Protein AF-A0A366JUB7-F1 (afdb_monomer)

Mean predicted aligned error: 8.25 Å

Nearest PDB structures (foldseek):
  3c6f-assembly1_C  TM=9.025E-01  e=1.282E-12  Bacillus subtilis
  7s5c-assembly1_E  TM=8.397E-01  e=7.539E-01  Myxococcus xanthus
  7s5c-assembly1_F  TM=8.448E-01  e=1.821E+00  Myxococcus xanthus
  5jbr-assembly1_B  TM=3.933E-01  e=6.703E-01  Beutenbergia cavernae DSM 12333
  7s8t-assembly1_J  TM=7.487E-01  e=8.395E+00  Myxococcus xanthus

Radius of gyration: 27.21 Å; Cα contacts (8 Å, |Δi|>4): 248; chains: 1; bounding box: 64×47×68 Å

Sequence (196 aa):
EGKGTIFIKDGKVMEDNLKKERYTTDELLELLRKKDVFQVADVEFAVLEPTGDLNVLLKKENRPITAKDLGLITPSEKEPQTVIMDGEVLDEPLSTAGRNRRWLETELDKQNVSIENVFLAQVDSYGQLTVDLFDDKIKVPTPQEKPLLLATIKKCQADLEIFCLSTDSEEAKQMYSKNSEKLQKVIDKLTPMLKG

Secondary structure (DSSP, 8-state):
-PPPEEEEETTEE-HHHHHHHT--HHHHHHHHHTTT---GGGEEEEEE-TTSPEEEEE-GGGSPPPTTTTT--PPPP-PPEEEEETTEE-HHHHHHTT--HHHHHHHHHTTT--GGGEEEEEE-TT--EEEEES-TTS-PPPP-HHHHHHHHHHHHHHHHHHHHHH---HHHHHHHHHHHHHHHHHHHHHHHHH--

Structure (mmCIF, N/CA/C/O backbone):
data_AF-A0A366JUB7-F1
#
_entry.id   AF-A0A366JUB7-F1
#
loop_
_atom_site.group_PDB
_atom_site.id
_atom_site.type_symbol
_atom_site.label_atom_id
_atom_site.label_alt_id
_atom_site.label_comp_id
_atom_site.label_asym_id
_atom_site.label_entity_id
_atom_site.label_seq_id
_atom_site.pdbx_PDB_ins_code
_atom_site.Cartn_x
_atom_site.Cartn_y
_atom_site.Cartn_z
_atom_site.occupancy
_atom_site.B_iso_or_equiv
_atom_site.auth_seq_id
_atom_site.auth_comp_id
_atom_site.auth_asym_id
_atom_site.auth_atom_id
_atom_site.pdbx_PDB_model_num
ATOM 1 N N . GLU A 1 1 ? 26.587 11.729 -19.717 1.00 49.41 1 GLU A N 1
ATOM 2 C CA . GLU A 1 1 ? 25.208 11.544 -19.223 1.00 49.41 1 GLU A CA 1
ATOM 3 C C . GLU A 1 1 ? 24.249 11.933 -20.334 1.00 49.41 1 GLU A C 1
ATOM 5 O O . GLU A 1 1 ? 24.424 12.996 -20.922 1.00 49.41 1 GLU A O 1
ATOM 10 N N . GLY A 1 2 ? 23.339 11.039 -20.719 1.00 65.19 2 GLY A N 1
ATOM 11 C CA . GLY A 1 2 ? 22.378 11.319 -21.785 1.00 65.19 2 GLY A CA 1
ATOM 12 C C . GLY A 1 2 ? 21.216 12.144 -21.238 1.00 65.19 2 GLY A C 1
ATOM 13 O O . GLY A 1 2 ? 20.680 11.827 -20.182 1.00 65.19 2 GLY A O 1
ATOM 14 N N . LYS A 1 3 ? 20.837 13.211 -21.939 1.00 85.00 3 LYS A N 1
ATOM 15 C CA . LYS A 1 3 ? 19.620 13.972 -21.642 1.00 85.00 3 LYS A CA 1
ATOM 16 C C . LYS A 1 3 ? 18.472 13.324 -22.411 1.00 85.00 3 LYS A C 1
ATOM 18 O O . LYS A 1 3 ? 18.612 13.152 -23.618 1.00 85.00 3 LYS A O 1
ATOM 23 N N . GLY A 1 4 ? 17.378 12.980 -21.734 1.00 93.62 4 GLY A N 1
ATOM 24 C CA . GLY A 1 4 ? 16.200 12.417 -22.393 1.00 93.62 4 GLY A CA 1
ATOM 25 C C . GLY A 1 4 ? 15.625 13.351 -23.465 1.00 93.62 4 GLY A C 1
ATOM 26 O O . GLY A 1 4 ? 15.732 14.582 -23.366 1.00 93.62 4 GLY A O 1
ATOM 27 N N . THR A 1 5 ? 15.008 12.764 -24.488 1.00 97.00 5 THR A N 1
ATOM 28 C CA . THR A 1 5 ? 14.421 13.483 -25.623 1.00 97.00 5 THR A CA 1
ATOM 29 C C . THR A 1 5 ? 12.898 13.429 -25.550 1.00 97.00 5 THR A C 1
ATOM 31 O O . THR A 1 5 ? 12.294 12.377 -25.377 1.00 97.00 5 THR A O 1
ATOM 34 N N . ILE A 1 6 ? 12.247 14.586 -25.669 1.00 97.88 6 ILE A N 1
ATOM 35 C CA . ILE A 1 6 ? 10.791 14.697 -25.525 1.00 97.88 6 ILE A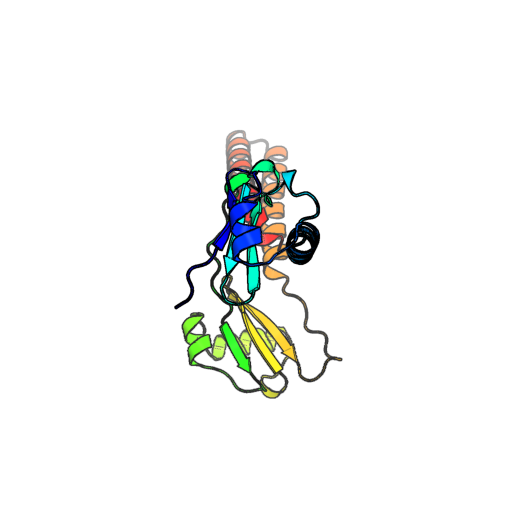 CA 1
ATOM 36 C C . ILE A 1 6 ? 10.113 14.218 -26.810 1.00 97.88 6 ILE A C 1
ATOM 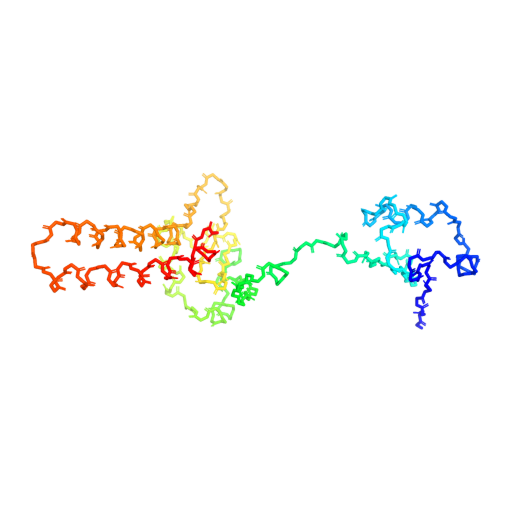38 O O . ILE A 1 6 ? 10.315 14.815 -27.865 1.00 97.88 6 ILE A O 1
ATOM 42 N N . PHE A 1 7 ? 9.287 13.179 -26.723 1.00 98.12 7 PHE A N 1
ATOM 43 C CA . PHE A 1 7 ? 8.532 12.633 -27.856 1.00 98.12 7 PHE A CA 1
ATOM 44 C C . PHE A 1 7 ? 7.113 13.185 -27.937 1.00 98.12 7 PHE A C 1
ATOM 46 O O . PHE A 1 7 ? 6.603 13.375 -29.039 1.00 98.12 7 PHE A O 1
ATOM 53 N N . ILE A 1 8 ? 6.487 13.482 -26.796 1.00 98.50 8 ILE A N 1
ATOM 54 C CA . ILE A 1 8 ? 5.163 14.109 -26.734 1.00 98.50 8 ILE A CA 1
ATOM 55 C C . ILE A 1 8 ? 5.213 15.254 -25.726 1.00 98.50 8 ILE A C 1
ATOM 57 O O . ILE A 1 8 ? 5.742 15.087 -24.626 1.00 98.50 8 ILE A O 1
ATOM 61 N N . LYS A 1 9 ? 4.662 16.412 -26.091 1.00 98.00 9 LYS A N 1
ATOM 62 C CA . LYS A 1 9 ? 4.526 17.573 -25.208 1.00 98.00 9 LYS A CA 1
ATOM 63 C C . LYS A 1 9 ? 3.184 18.255 -25.433 1.00 98.00 9 LYS A C 1
ATOM 65 O O . LYS A 1 9 ? 2.815 18.492 -26.582 1.00 98.00 9 LYS A O 1
ATOM 70 N N . ASP A 1 10 ? 2.485 18.574 -24.346 1.00 97.00 10 ASP A N 1
ATOM 71 C CA . ASP A 1 10 ? 1.166 19.216 -24.361 1.00 97.00 10 ASP A CA 1
ATOM 72 C C . ASP A 1 10 ? 0.177 18.450 -25.275 1.00 97.00 10 ASP A C 1
ATOM 74 O O . ASP A 1 10 ? -0.556 19.025 -26.084 1.00 97.00 10 ASP A O 1
ATOM 78 N N . GLY A 1 11 ? 0.254 17.113 -25.231 1.00 96.56 11 GLY A N 1
ATOM 79 C CA . GLY A 1 11 ? -0.541 16.191 -26.048 1.00 96.56 11 GLY A CA 1
ATOM 80 C C . GLY A 1 11 ? -0.204 16.135 -27.541 1.00 96.56 11 GLY A C 1
ATOM 81 O O . GLY A 1 11 ? -0.956 15.536 -28.311 1.00 96.56 11 GLY A O 1
ATOM 82 N N . LYS A 1 12 ? 0.906 16.742 -27.977 1.00 97.81 12 LYS A N 1
ATOM 83 C CA . LYS A 1 12 ? 1.352 16.741 -29.378 1.00 97.81 12 LYS A CA 1
ATOM 84 C C . LYS A 1 12 ? 2.638 15.948 -29.552 1.00 97.81 12 LYS A C 1
ATOM 86 O O . LYS A 1 12 ? 3.564 16.086 -28.756 1.00 97.81 12 LYS A O 1
ATOM 91 N N . VAL A 1 13 ? 2.704 15.144 -30.610 1.00 98.06 13 VAL A N 1
ATOM 9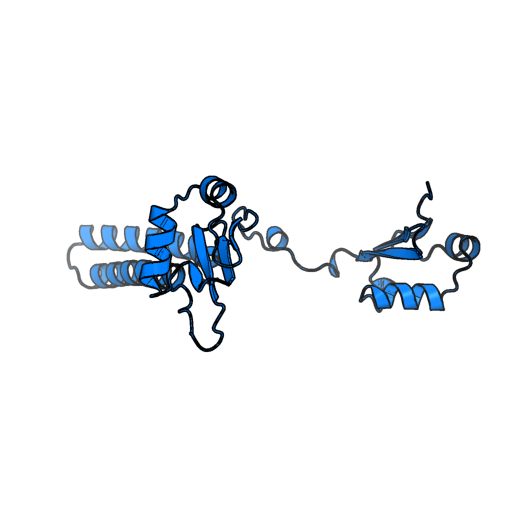2 C CA . VAL A 1 13 ? 3.924 14.426 -31.005 1.00 98.06 13 VAL A CA 1
ATOM 93 C C . VAL A 1 13 ? 4.956 15.433 -31.508 1.00 98.06 13 VAL A C 1
ATOM 95 O O . VAL A 1 13 ? 4.614 16.344 -32.249 1.00 98.06 13 VAL A O 1
ATOM 98 N N . MET A 1 14 ? 6.206 15.291 -31.076 1.00 97.81 14 MET A N 1
ATOM 99 C CA . MET A 1 14 ? 7.323 16.149 -31.471 1.00 97.81 14 MET A CA 1
ATOM 100 C C . MET A 1 14 ? 8.086 15.486 -32.625 1.00 97.81 14 MET A C 1
ATOM 102 O O . MET A 1 14 ? 9.104 14.830 -32.404 1.00 97.81 14 MET A O 1
ATOM 106 N N . GLU A 1 15 ? 7.599 15.615 -33.861 1.00 97.19 15 GLU A N 1
ATOM 107 C CA . GLU A 1 15 ? 8.098 14.840 -35.009 1.00 97.19 15 GLU A CA 1
ATOM 108 C C . GLU A 1 15 ? 9.591 15.061 -35.288 1.00 97.19 15 GLU A C 1
ATOM 110 O O . GLU A 1 15 ? 10.302 14.129 -35.668 1.00 97.19 15 GLU A O 1
ATOM 115 N N . ASP A 1 16 ? 10.093 16.276 -35.061 1.00 97.69 16 ASP A N 1
ATOM 116 C CA . ASP A 1 16 ? 11.514 16.597 -35.228 1.00 97.69 16 ASP A CA 1
ATOM 117 C C . ASP A 1 16 ? 12.401 15.847 -34.226 1.00 97.69 16 ASP A C 1
ATOM 119 O O . ASP A 1 16 ? 13.510 15.425 -34.563 1.00 97.69 16 ASP A O 1
ATOM 123 N N . ASN A 1 17 ? 11.897 15.613 -33.013 1.00 97.31 17 ASN A N 1
ATOM 124 C CA . ASN A 1 17 ? 12.607 14.853 -31.992 1.00 97.31 17 ASN A CA 1
ATOM 125 C C . ASN A 1 17 ? 12.606 13.356 -32.308 1.00 97.31 17 ASN A C 1
ATOM 127 O O . ASN A 1 17 ? 13.647 12.718 -32.167 1.00 97.31 17 ASN A O 1
ATOM 131 N N . LEU A 1 18 ? 11.490 12.811 -32.806 1.00 96.94 18 LEU A N 1
ATOM 132 C CA . LEU A 1 18 ? 11.448 11.429 -33.293 1.00 96.94 18 LEU A CA 1
ATOM 133 C C . LEU A 1 18 ? 12.476 11.215 -34.409 1.00 96.94 18 LEU A C 1
ATOM 135 O O . LEU A 1 18 ? 13.286 10.296 -34.333 1.00 96.94 18 LEU A O 1
ATOM 139 N N . LYS A 1 19 ? 12.514 12.113 -35.404 1.00 96.69 19 LYS A N 1
ATOM 140 C CA . LYS A 1 19 ? 13.497 12.052 -36.500 1.00 96.69 19 LYS A CA 1
ATOM 141 C C . LYS A 1 19 ? 14.933 12.113 -35.991 1.00 96.69 19 LYS A C 1
ATOM 143 O O . LYS A 1 19 ? 15.781 11.367 -36.477 1.00 96.69 19 LYS A O 1
ATOM 148 N N . LYS A 1 20 ? 15.211 12.989 -35.022 1.00 95.19 20 LYS A N 1
ATOM 149 C CA . LYS A 1 20 ? 16.543 13.137 -34.426 1.00 95.19 20 LYS A CA 1
ATOM 150 C C . LYS A 1 20 ? 17.005 11.856 -33.727 1.00 95.19 20 LYS A C 1
ATOM 152 O O . LYS A 1 20 ? 18.154 11.463 -33.908 1.00 95.19 20 LYS A O 1
ATOM 157 N N . GLU A 1 21 ? 16.108 11.199 -32.996 1.00 95.00 21 GLU A N 1
ATOM 158 C CA . GLU A 1 21 ? 16.373 9.920 -32.319 1.00 95.00 21 GLU A CA 1
ATOM 159 C C . GLU A 1 21 ? 16.197 8.700 -33.240 1.00 95.00 21 GLU A C 1
ATOM 161 O O . GLU A 1 21 ? 16.418 7.571 -32.816 1.00 95.00 21 GLU A O 1
ATOM 166 N N . ARG A 1 22 ? 15.847 8.921 -34.517 1.00 96.00 22 ARG A N 1
ATOM 167 C CA . ARG A 1 22 ? 15.603 7.892 -35.542 1.00 96.00 22 ARG A CA 1
ATOM 168 C C . ARG A 1 22 ? 14.443 6.942 -35.220 1.00 96.00 22 ARG A C 1
ATOM 170 O O . ARG A 1 22 ? 14.481 5.790 -35.634 1.00 96.00 22 ARG A O 1
ATOM 177 N N . TYR A 1 23 ? 13.412 7.449 -34.549 1.00 96.94 23 TYR A N 1
ATOM 178 C CA . TYR A 1 23 ? 12.163 6.734 -34.303 1.00 96.94 23 TYR A CA 1
ATOM 179 C C . TYR A 1 23 ? 11.108 7.073 -35.354 1.00 96.94 23 TYR A C 1
ATOM 181 O O . TYR A 1 23 ? 10.911 8.227 -35.743 1.00 96.94 23 TYR A O 1
ATOM 189 N N . THR A 1 24 ? 10.390 6.048 -35.779 1.00 97.19 24 THR A N 1
ATOM 190 C CA . THR A 1 24 ? 9.172 6.137 -36.578 1.00 97.19 24 THR A CA 1
ATOM 191 C C . THR A 1 24 ? 7.946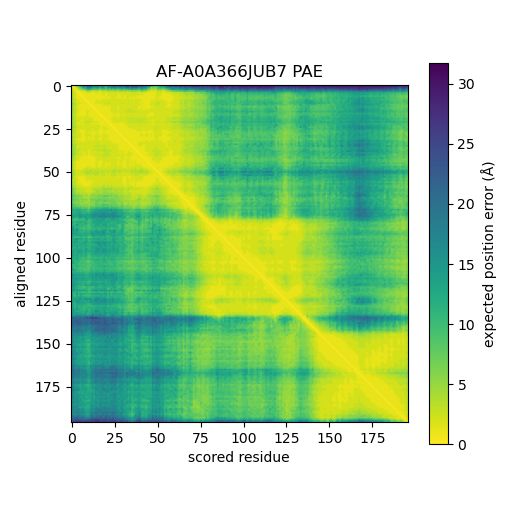 6.323 -35.684 1.00 97.19 24 THR A C 1
ATOM 193 O O . THR A 1 24 ? 7.981 6.112 -34.469 1.00 97.19 24 THR A O 1
ATOM 196 N N . THR A 1 25 ? 6.820 6.708 -36.287 1.00 96.00 25 THR A N 1
ATOM 197 C CA . THR A 1 25 ? 5.536 6.765 -35.577 1.00 96.00 25 THR A CA 1
ATOM 198 C C . THR A 1 25 ? 5.123 5.387 -35.056 1.00 96.00 25 THR A C 1
ATOM 200 O O . THR A 1 25 ? 4.628 5.299 -33.937 1.00 96.00 25 THR A O 1
ATOM 203 N N . ASP A 1 26 ? 5.375 4.314 -35.810 1.00 97.56 26 ASP A N 1
ATOM 204 C CA . ASP A 1 26 ? 5.033 2.949 -35.395 1.00 97.56 26 ASP A CA 1
ATOM 205 C C . ASP A 1 26 ? 5.827 2.511 -34.157 1.00 97.56 26 ASP A C 1
ATOM 207 O O . ASP A 1 26 ? 5.254 1.936 -33.230 1.00 97.56 26 ASP A O 1
ATOM 211 N N . GLU A 1 27 ? 7.116 2.855 -34.086 1.00 97.50 27 GLU A N 1
ATOM 212 C CA . GLU A 1 27 ? 7.949 2.580 -32.909 1.00 97.50 27 GLU A CA 1
ATOM 213 C C . GLU A 1 27 ? 7.507 3.404 -31.691 1.00 97.50 27 GLU A C 1
ATOM 215 O O . GLU A 1 27 ? 7.453 2.873 -30.582 1.00 97.50 27 GLU A O 1
ATOM 220 N N . LEU A 1 28 ? 7.109 4.673 -31.873 1.00 97.62 28 LEU A N 1
ATOM 221 C CA . LEU A 1 28 ? 6.487 5.455 -30.795 1.00 97.62 28 LEU A CA 1
ATOM 222 C C . LEU A 1 28 ? 5.214 4.765 -30.278 1.00 97.62 28 LEU A C 1
ATOM 224 O O . LEU A 1 28 ? 5.027 4.645 -29.068 1.00 97.62 28 LEU A O 1
ATOM 228 N N . LEU A 1 29 ? 4.339 4.303 -31.175 1.00 97.81 29 LEU A N 1
ATOM 229 C CA . LEU A 1 29 ? 3.107 3.604 -30.800 1.00 97.81 29 LEU A CA 1
ATOM 230 C C . LEU A 1 29 ? 3.389 2.257 -30.115 1.00 97.81 29 LEU A C 1
ATOM 232 O O . LEU A 1 29 ? 2.649 1.852 -29.219 1.00 97.81 29 LEU A O 1
ATOM 236 N N . GLU A 1 30 ? 4.450 1.548 -30.500 1.00 97.81 30 GLU A N 1
ATOM 237 C CA . GLU A 1 30 ? 4.904 0.348 -29.795 1.00 97.81 30 GLU A CA 1
ATOM 238 C C . GLU A 1 30 ? 5.374 0.672 -28.371 1.00 97.81 30 GLU A C 1
ATOM 240 O O . GLU A 1 30 ? 4.958 0.001 -27.425 1.00 97.81 30 GLU A O 1
ATOM 245 N N . LEU A 1 31 ? 6.182 1.722 -28.201 1.00 97.50 31 LEU A N 1
ATOM 246 C CA . LEU A 1 31 ? 6.648 2.172 -26.888 1.00 97.50 31 LEU A CA 1
ATOM 247 C C . LEU A 1 31 ? 5.493 2.605 -25.978 1.00 97.50 31 LEU A C 1
ATOM 249 O O . LEU A 1 31 ? 5.497 2.274 -24.794 1.00 97.50 31 LEU A O 1
ATOM 253 N N . LEU A 1 32 ? 4.487 3.297 -26.520 1.00 98.00 32 LEU A N 1
ATOM 254 C CA . LEU A 1 32 ? 3.281 3.661 -25.773 1.00 98.00 32 LEU A CA 1
ATOM 255 C C . LEU A 1 32 ? 2.498 2.420 -25.325 1.00 98.00 32 LEU A C 1
ATOM 257 O O . LEU A 1 32 ? 2.133 2.321 -24.155 1.00 98.00 32 LEU A O 1
ATOM 261 N N . ARG A 1 33 ? 2.321 1.425 -26.204 1.00 97.62 33 ARG A N 1
ATOM 262 C CA . ARG A 1 33 ? 1.644 0.167 -25.846 1.00 97.62 33 ARG A CA 1
ATOM 263 C C . ARG A 1 33 ? 2.399 -0.634 -24.786 1.00 97.62 33 ARG A C 1
ATOM 265 O O . ARG A 1 33 ? 1.758 -1.227 -23.930 1.00 97.62 33 ARG A O 1
ATOM 272 N N . LYS A 1 34 ? 3.739 -0.606 -24.782 1.00 97.19 34 LYS A N 1
ATOM 273 C CA . LYS A 1 34 ? 4.565 -1.191 -23.701 1.00 97.19 34 LYS A CA 1
ATOM 274 C C . LYS A 1 34 ? 4.348 -0.518 -22.338 1.00 97.19 34 LYS A C 1
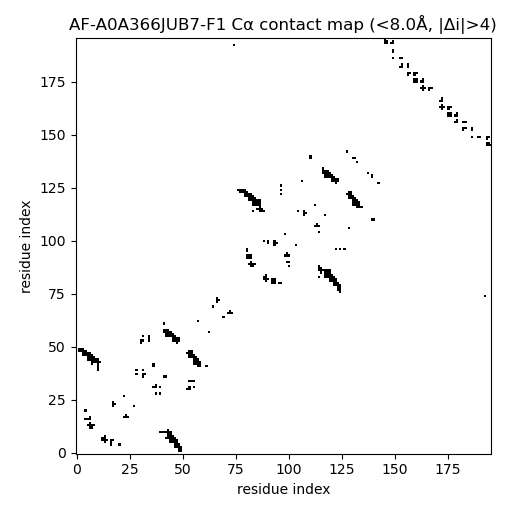ATOM 276 O O . LYS A 1 34 ? 4.784 -1.057 -21.327 1.00 97.19 34 LYS A O 1
ATOM 281 N N . LYS A 1 35 ? 3.710 0.655 -22.310 1.00 96.12 35 LYS A N 1
ATOM 282 C CA . LYS A 1 35 ? 3.329 1.409 -21.106 1.00 96.12 35 LYS A CA 1
ATOM 283 C C . LYS A 1 35 ? 1.813 1.388 -20.873 1.00 96.12 35 LYS A C 1
ATOM 285 O O . LYS A 1 35 ? 1.299 2.270 -20.195 1.00 96.12 35 LYS A O 1
ATOM 290 N N . ASP A 1 36 ? 1.112 0.428 -21.481 1.00 96.44 36 ASP A N 1
ATOM 291 C CA . ASP A 1 36 ? -0.347 0.270 -21.433 1.00 96.44 36 ASP A CA 1
ATOM 292 C C . ASP A 1 36 ? -1.138 1.468 -21.996 1.00 96.44 36 ASP A C 1
ATOM 294 O O . ASP A 1 36 ? -2.314 1.661 -21.687 1.00 96.44 36 ASP A O 1
ATOM 298 N N . VAL A 1 37 ? -0.519 2.266 -22.874 1.00 97.50 37 VAL A N 1
ATOM 299 C CA . VAL A 1 37 ? -1.155 3.413 -2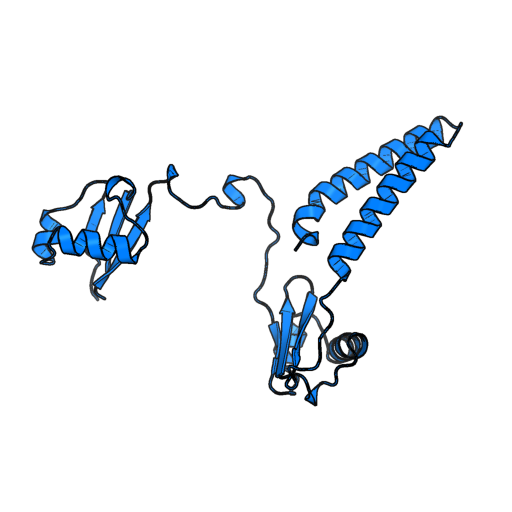3.534 1.00 97.50 37 VAL A CA 1
ATOM 300 C C . VAL A 1 37 ? -1.445 3.093 -24.997 1.00 97.50 37 VAL A C 1
ATOM 302 O O . VAL A 1 37 ? -0.542 2.977 -25.823 1.00 97.50 37 VAL A O 1
ATOM 305 N N . PHE A 1 38 ? -2.729 2.978 -25.337 1.00 96.62 38 PHE A N 1
ATOM 306 C CA . PHE A 1 38 ? -3.169 2.603 -26.686 1.00 96.62 38 PHE A CA 1
ATOM 307 C C . PHE A 1 38 ? -3.562 3.796 -27.565 1.00 96.62 38 PHE A C 1
ATOM 309 O O . PHE A 1 38 ? -3.569 3.661 -28.788 1.00 96.62 38 PHE A O 1
ATOM 316 N N . GLN A 1 39 ? -3.863 4.961 -26.979 1.00 96.75 39 GLN A N 1
ATOM 317 C CA . GLN A 1 39 ? -4.173 6.178 -27.731 1.00 96.75 39 GLN A CA 1
ATOM 318 C C . GLN A 1 39 ? -3.172 7.285 -27.406 1.00 96.75 39 GLN A C 1
ATOM 320 O O . GLN A 1 39 ? -3.003 7.683 -26.258 1.00 96.75 39 GLN A O 1
ATOM 325 N N . VAL A 1 40 ? -2.557 7.858 -28.443 1.00 96.44 40 VAL A N 1
ATOM 326 C CA . VAL A 1 40 ? -1.684 9.041 -28.303 1.00 96.44 40 VAL A CA 1
ATOM 327 C C . VAL A 1 40 ? -2.448 10.219 -27.692 1.00 96.44 40 VAL A C 1
ATOM 329 O O . VAL A 1 40 ? -1.877 11.004 -26.942 1.00 96.44 40 VAL A O 1
ATOM 332 N N . ALA A 1 41 ? -3.752 10.314 -27.969 1.00 96.62 41 ALA A N 1
ATOM 333 C CA . ALA A 1 41 ? -4.625 11.351 -27.432 1.00 96.62 41 ALA A CA 1
ATOM 334 C C . ALA A 1 41 ? -4.734 11.331 -25.898 1.00 96.62 41 ALA A C 1
ATOM 336 O O . ALA A 1 41 ? -5.078 12.365 -25.324 1.00 96.62 41 ALA A O 1
ATOM 337 N N . ASP A 1 42 ? -4.411 10.211 -25.246 1.00 97.62 42 ASP A N 1
ATOM 338 C CA . ASP A 1 42 ? -4.445 10.074 -23.788 1.00 97.62 42 ASP A CA 1
ATOM 339 C C . ASP A 1 42 ? -3.169 10.588 -23.111 1.00 97.62 42 ASP A C 1
ATOM 341 O O . ASP A 1 42 ? -3.132 10.745 -21.888 1.00 97.62 42 ASP A O 1
ATOM 345 N N . VAL A 1 43 ? -2.121 10.860 -23.892 1.00 98.12 43 VAL A N 1
ATOM 346 C CA . VAL A 1 43 ? -0.812 11.284 -23.399 1.00 98.12 43 VAL A CA 1
ATOM 347 C C . VAL A 1 43 ? -0.755 12.801 -23.301 1.00 98.12 43 VAL A C 1
ATOM 349 O O . VAL A 1 43 ? -1.082 13.504 -24.250 1.00 98.12 43 VAL A O 1
ATOM 352 N N . GLU A 1 44 ? -0.294 13.307 -22.162 1.00 98.25 44 GLU A N 1
ATOM 353 C CA . GLU A 1 44 ? 0.030 14.723 -21.973 1.00 98.25 44 GLU A CA 1
ATOM 354 C C . GLU A 1 44 ? 1.504 14.987 -22.304 1.00 98.25 44 GLU A C 1
ATOM 356 O O . GLU A 1 44 ? 1.843 15.940 -23.006 1.00 98.25 44 GLU A O 1
ATOM 361 N N . PHE A 1 45 ? 2.390 14.111 -21.827 1.00 98.31 45 PHE A N 1
ATOM 362 C CA . PHE A 1 45 ? 3.832 14.239 -22.001 1.00 98.31 45 PHE A CA 1
ATOM 363 C C . PHE A 1 45 ? 4.496 12.865 -22.096 1.00 98.31 45 PHE A C 1
ATOM 365 O O . PHE A 1 45 ? 4.121 11.944 -21.373 1.00 98.31 45 PHE A O 1
ATOM 372 N N . ALA A 1 46 ? 5.502 12.725 -22.958 1.00 98.12 46 ALA A N 1
ATOM 373 C CA . ALA A 1 46 ? 6.334 11.530 -23.020 1.00 98.12 46 ALA A CA 1
ATOM 374 C C . ALA A 1 46 ? 7.795 11.885 -23.300 1.00 98.12 46 ALA A C 1
ATOM 376 O O . ALA A 1 46 ? 8.086 12.703 -24.180 1.00 98.12 46 ALA A O 1
ATOM 377 N N . VAL A 1 47 ? 8.709 11.243 -22.576 1.00 97.94 47 VAL A N 1
ATOM 378 C CA . VAL A 1 47 ? 10.159 11.417 -22.714 1.00 97.94 47 VAL A CA 1
ATOM 379 C C . VAL A 1 47 ? 10.825 10.069 -22.953 1.00 97.94 47 VAL A C 1
ATOM 381 O O . VAL A 1 47 ? 10.542 9.099 -22.253 1.00 97.94 47 VAL A O 1
ATOM 384 N N . LEU A 1 48 ? 11.682 10.018 -23.970 1.00 97.56 48 LEU A N 1
ATOM 385 C CA . LEU A 1 48 ? 12.560 8.894 -24.247 1.00 97.56 48 LEU A CA 1
ATOM 386 C C . LEU A 1 48 ? 13.846 9.070 -23.438 1.00 97.56 48 LEU A C 1
ATOM 388 O O . LEU A 1 48 ? 14.574 10.050 -23.624 1.00 97.56 48 LEU A O 1
ATOM 392 N N . GLU A 1 49 ? 14.120 8.125 -22.550 1.00 95.56 49 GLU A N 1
ATOM 393 C CA . GLU A 1 49 ? 15.357 8.073 -21.781 1.00 95.56 49 GLU A CA 1
ATOM 394 C C . GLU A 1 49 ? 16.517 7.526 -22.630 1.00 95.56 49 GLU A C 1
ATOM 396 O O . GLU A 1 49 ? 16.293 6.772 -23.579 1.00 95.56 49 GLU A O 1
ATOM 401 N N . PRO A 1 50 ? 17.784 7.817 -22.275 1.00 92.25 50 PRO A N 1
ATOM 402 C CA . PRO A 1 50 ? 18.950 7.269 -22.976 1.00 92.25 50 PRO A CA 1
ATOM 403 C C . PRO A 1 50 ? 19.025 5.735 -22.986 1.00 92.25 50 PRO A C 1
ATOM 405 O O . PRO A 1 50 ? 19.751 5.168 -23.798 1.00 92.25 50 PRO A O 1
ATOM 408 N N . THR A 1 51 ? 18.304 5.066 -22.081 1.00 91.62 51 THR A N 1
ATOM 409 C CA . THR A 1 51 ? 18.174 3.602 -22.040 1.00 91.62 51 THR A CA 1
ATOM 410 C C . THR A 1 51 ? 17.306 3.049 -23.172 1.00 91.62 51 THR A C 1
ATOM 412 O O . THR A 1 51 ? 17.337 1.848 -23.422 1.00 91.62 51 THR A O 1
ATOM 415 N N . GLY A 1 52 ? 16.544 3.906 -23.861 1.00 91.00 52 GLY A N 1
ATOM 416 C CA . GLY A 1 52 ? 15.499 3.516 -24.808 1.00 91.00 52 GLY A CA 1
ATOM 417 C C . GLY A 1 52 ? 14.117 3.364 -24.164 1.00 91.00 52 GLY A C 1
ATOM 418 O O . GLY A 1 52 ? 13.149 3.073 -24.865 1.00 91.00 52 GLY A O 1
ATOM 419 N N . ASP A 1 53 ? 13.997 3.582 -22.851 1.00 94.88 53 ASP A N 1
ATOM 420 C CA . ASP A 1 53 ? 12.712 3.526 -22.160 1.00 94.88 53 ASP A CA 1
ATOM 421 C C . ASP A 1 53 ? 11.894 4.796 -22.386 1.00 94.88 53 ASP A C 1
ATOM 423 O O . ASP A 1 53 ? 12.385 5.914 -22.238 1.00 94.88 53 ASP A O 1
ATOM 427 N N . LEU A 1 54 ? 10.607 4.623 -22.682 1.00 97.19 54 LEU A N 1
ATOM 428 C CA . LEU A 1 54 ? 9.659 5.728 -22.746 1.00 97.19 54 LEU A CA 1
ATOM 429 C C . LEU A 1 54 ? 8.971 5.909 -21.388 1.00 97.19 54 LEU A C 1
ATOM 431 O O . LEU A 1 54 ? 8.319 4.993 -20.883 1.00 97.19 54 LEU A O 1
ATOM 435 N N . ASN A 1 55 ? 9.068 7.100 -20.809 1.00 97.19 55 ASN A N 1
ATOM 436 C CA . ASN A 1 55 ? 8.282 7.501 -19.646 1.00 97.19 55 ASN A CA 1
ATOM 437 C C . ASN A 1 55 ? 7.100 8.353 -20.104 1.00 97.19 55 ASN A C 1
ATOM 439 O O . ASN A 1 55 ? 7.274 9.291 -20.883 1.00 97.19 55 ASN A O 1
ATOM 443 N N . VAL A 1 56 ? 5.897 8.022 -19.627 1.00 97.81 56 VAL A N 1
ATOM 444 C CA . VAL A 1 56 ? 4.638 8.606 -20.106 1.00 97.81 56 VAL A CA 1
ATOM 445 C C . VAL A 1 56 ? 3.865 9.218 -18.946 1.00 97.81 56 VAL A C 1
ATOM 447 O O . VAL A 1 56 ? 3.652 8.591 -17.912 1.00 97.81 56 VAL A O 1
ATOM 450 N N . LEU A 1 57 ? 3.405 10.445 -19.147 1.00 97.81 57 LEU A N 1
ATOM 451 C CA . LEU A 1 57 ? 2.451 11.128 -18.297 1.00 97.81 57 LEU A CA 1
ATOM 452 C C . LEU A 1 57 ? 1.123 11.223 -19.047 1.00 97.81 57 LEU A C 1
ATOM 454 O O . LEU A 1 57 ? 1.016 11.924 -20.054 1.00 97.81 57 LEU A O 1
ATOM 458 N N . LEU A 1 58 ? 0.104 10.542 -18.534 1.00 98.00 58 LEU A N 1
ATOM 459 C CA . LEU A 1 58 ? -1.258 10.632 -19.055 1.00 98.00 58 LEU A CA 1
ATOM 460 C C . LEU A 1 58 ? -1.884 11.998 -18.756 1.00 98.00 58 LEU A C 1
ATOM 462 O O . LEU A 1 58 ? -1.525 12.676 -17.779 1.00 98.00 58 LEU A O 1
ATOM 466 N N . LYS A 1 59 ? -2.878 12.374 -19.557 1.00 97.44 59 LYS A N 1
ATOM 467 C CA . LYS A 1 59 ? -3.800 13.471 -19.243 1.00 97.44 59 LYS A CA 1
ATOM 468 C C . LYS A 1 59 ? -4.522 13.215 -17.923 1.00 97.44 59 LYS A C 1
ATOM 470 O O . LYS A 1 59 ? -4.695 12.065 -17.520 1.00 97.44 59 LYS A O 1
ATOM 475 N N . LYS A 1 60 ? -4.885 14.280 -17.201 1.00 93.94 60 LYS A N 1
ATOM 476 C CA . LYS A 1 60 ? -5.342 14.186 -15.799 1.00 93.94 60 LYS A CA 1
ATOM 477 C C . LYS A 1 60 ? -6.590 13.307 -15.656 1.00 93.94 60 LYS A C 1
ATOM 479 O O . LYS A 1 60 ? -6.666 12.558 -14.689 1.00 93.94 60 LYS A O 1
ATOM 484 N N . GLU A 1 61 ? -7.504 13.370 -16.614 1.00 93.31 61 GLU A N 1
ATOM 485 C CA . GLU A 1 61 ? -8.740 12.589 -16.710 1.00 93.31 61 GLU A CA 1
ATOM 486 C C . GLU A 1 61 ? -8.519 11.084 -16.923 1.00 93.31 61 GLU A C 1
ATOM 488 O O . GLU A 1 61 ? -9.369 10.289 -16.537 1.00 93.31 61 GLU A O 1
ATOM 493 N N . ASN A 1 62 ? -7.364 10.694 -17.469 1.00 94.44 62 ASN A N 1
ATOM 494 C CA . ASN A 1 62 ? -7.011 9.301 -17.753 1.00 94.44 62 ASN A CA 1
ATOM 495 C C . ASN A 1 62 ? -6.065 8.700 -16.700 1.00 94.44 62 ASN A C 1
ATOM 497 O O . ASN A 1 62 ? -5.650 7.549 -16.818 1.00 94.44 62 ASN A O 1
ATOM 501 N N . ARG A 1 63 ? -5.676 9.468 -15.674 1.00 94.00 63 ARG A N 1
ATOM 502 C CA . ARG A 1 63 ? -4.830 8.956 -14.587 1.00 94.00 63 ARG A CA 1
ATOM 503 C C . ARG A 1 63 ? -5.662 8.107 -13.619 1.00 94.00 63 ARG A C 1
ATOM 505 O O . ARG A 1 63 ? -6.807 8.465 -13.345 1.00 94.00 63 ARG A O 1
ATOM 512 N N . PRO A 1 64 ? -5.080 7.047 -13.027 1.00 92.56 64 PRO A N 1
ATOM 513 C CA . PRO A 1 64 ? -5.721 6.321 -11.938 1.00 92.56 64 PRO A CA 1
ATOM 514 C C . PRO A 1 64 ? -6.133 7.257 -10.795 1.00 92.56 64 PRO A C 1
ATOM 516 O O . PRO A 1 64 ? -5.385 8.166 -10.422 1.00 92.56 64 PRO A O 1
ATOM 519 N N . ILE A 1 65 ? -7.317 7.017 -10.230 1.00 93.31 65 ILE A N 1
ATOM 520 C CA . ILE A 1 65 ? -7.819 7.758 -9.069 1.00 93.31 65 ILE A CA 1
ATOM 521 C C . ILE A 1 65 ? -6.951 7.423 -7.855 1.00 93.31 65 ILE A C 1
ATOM 523 O O . ILE A 1 65 ? -6.732 6.254 -7.541 1.00 93.31 65 ILE A O 1
ATOM 527 N N . THR A 1 66 ? -6.492 8.448 -7.141 1.00 90.62 66 THR A N 1
ATOM 528 C CA . THR A 1 66 ? -5.785 8.276 -5.867 1.00 90.62 66 THR A CA 1
ATOM 529 C C . THR A 1 66 ? -6.738 8.436 -4.684 1.00 90.62 66 THR A C 1
ATOM 531 O O . THR A 1 66 ? -7.768 9.105 -4.779 1.00 90.62 66 THR A O 1
ATOM 534 N N . ALA A 1 67 ? -6.369 7.897 -3.518 1.00 88.38 67 ALA A N 1
ATOM 535 C CA . ALA A 1 67 ? -7.118 8.121 -2.276 1.00 88.38 67 ALA A CA 1
ATOM 536 C C . ALA A 1 67 ? -7.313 9.620 -1.967 1.00 88.38 67 ALA A C 1
ATOM 538 O O . ALA A 1 67 ? -8.364 10.028 -1.471 1.00 88.38 67 ALA A O 1
ATOM 539 N N . LYS A 1 68 ? -6.330 10.453 -2.338 1.00 88.38 68 LYS A N 1
ATOM 540 C CA . LYS A 1 68 ? -6.392 11.910 -2.197 1.00 88.38 68 LYS A CA 1
ATOM 541 C C . LYS A 1 68 ? -7.459 12.541 -3.093 1.00 88.38 68 LYS A C 1
ATOM 543 O O . LYS A 1 68 ? -8.144 13.449 -2.631 1.00 88.38 68 LYS A O 1
ATOM 548 N N . ASP A 1 69 ? -7.621 12.072 -4.332 1.00 91.06 69 ASP A N 1
ATOM 549 C CA . ASP A 1 69 ? -8.667 12.574 -5.238 1.00 91.06 69 ASP A CA 1
ATOM 550 C C . ASP A 1 69 ? -10.080 12.278 -4.682 1.00 91.06 69 ASP A C 1
ATOM 552 O O . ASP A 1 69 ? -11.015 13.028 -4.947 1.00 91.06 69 ASP A O 1
ATOM 556 N N . LEU A 1 70 ? -10.225 11.230 -3.858 1.00 88.31 70 LEU A N 1
ATOM 557 C CA . LEU A 1 70 ? -11.477 10.846 -3.189 1.00 88.31 70 LEU A CA 1
ATOM 558 C C . LEU A 1 70 ? -11.682 11.492 -1.806 1.00 88.31 70 LEU A C 1
ATOM 560 O O . LEU A 1 70 ? -12.689 11.227 -1.152 1.00 88.31 70 LEU A O 1
ATOM 564 N N . GLY A 1 71 ? -10.733 12.301 -1.323 1.00 84.31 71 GLY A N 1
ATOM 565 C CA . GLY A 1 71 ? -10.789 12.872 0.028 1.00 84.31 71 GLY A CA 1
ATOM 566 C C . GLY A 1 71 ? -10.692 11.829 1.149 1.00 84.31 71 GLY A C 1
ATOM 567 O O . GLY A 1 71 ? -11.084 12.107 2.283 1.00 84.31 71 GLY A O 1
ATOM 568 N N . LEU A 1 72 ? -10.184 10.629 0.847 1.00 81.81 72 LEU A N 1
ATOM 569 C CA . LEU A 1 72 ? -9.986 9.578 1.837 1.00 81.81 72 LEU A CA 1
ATOM 570 C C . LEU A 1 72 ? -8.755 9.896 2.687 1.00 81.81 72 LEU A C 1
ATOM 572 O O . LEU A 1 72 ? -7.686 10.225 2.171 1.00 81.81 72 LEU A O 1
ATOM 576 N N . ILE A 1 73 ? -8.900 9.766 4.004 1.00 77.81 73 ILE A N 1
ATOM 577 C CA . ILE A 1 73 ? -7.773 9.846 4.932 1.00 77.81 73 ILE A CA 1
ATOM 578 C C . ILE A 1 73 ? -7.142 8.459 4.996 1.00 77.81 73 ILE A C 1
ATOM 580 O O . ILE A 1 73 ? -7.721 7.539 5.570 1.00 77.81 73 ILE A O 1
ATOM 584 N N . THR A 1 74 ? -5.955 8.317 4.415 1.00 78.81 74 THR A N 1
ATOM 585 C CA . THR A 1 74 ? -5.145 7.104 4.534 1.00 78.81 74 THR A CA 1
ATOM 586 C C . THR A 1 74 ? -4.132 7.278 5.664 1.00 78.81 74 THR A C 1
ATOM 588 O O . THR A 1 74 ? -3.456 8.312 5.711 1.00 78.81 74 THR A O 1
ATOM 591 N N . PRO A 1 75 ? -4.008 6.315 6.591 1.00 74.88 75 PRO A N 1
ATOM 592 C CA . PRO A 1 75 ? -2.922 6.331 7.562 1.00 74.88 75 PRO A CA 1
ATOM 593 C C . PRO A 1 75 ? -1.567 6.244 6.848 1.00 74.88 75 PRO A C 1
ATOM 595 O O . PRO A 1 75 ? -1.467 5.733 5.734 1.00 74.88 75 PRO A O 1
ATOM 598 N N . SER A 1 76 ? -0.518 6.756 7.492 1.00 78.75 76 SER A N 1
ATOM 599 C CA . SER A 1 76 ? 0.845 6.528 7.016 1.00 78.75 76 SER A CA 1
ATOM 600 C C . SER A 1 76 ? 1.195 5.065 7.250 1.00 78.75 76 SER A C 1
ATOM 602 O O . SER A 1 76 ? 1.271 4.631 8.398 1.00 78.75 76 SER A O 1
ATOM 604 N N . GLU A 1 77 ? 1.432 4.330 6.174 1.00 82.69 77 GLU A N 1
ATOM 605 C CA . GLU A 1 77 ? 1.982 2.981 6.247 1.00 82.69 77 GLU A CA 1
ATOM 606 C C . GLU A 1 77 ? 3.508 3.061 6.205 1.00 82.69 77 GLU A C 1
ATOM 608 O O . GLU A 1 77 ? 4.088 3.916 5.533 1.00 82.69 77 GLU A O 1
ATOM 613 N N . LYS A 1 78 ? 4.145 2.205 6.998 1.00 85.75 78 LYS A N 1
ATOM 614 C CA . LYS A 1 78 ? 5.587 1.963 6.967 1.00 85.75 78 LYS A CA 1
ATOM 615 C C . LYS A 1 78 ? 5.822 0.619 6.302 1.00 85.75 78 LYS A C 1
ATOM 617 O O . LYS A 1 78 ? 4.944 -0.243 6.334 1.00 85.75 78 LYS A O 1
ATOM 622 N N . GLU A 1 79 ? 7.006 0.437 5.741 1.00 90.06 79 GLU A N 1
ATOM 623 C CA . GLU A 1 79 ? 7.436 -0.850 5.226 1.00 90.06 79 GLU A CA 1
ATOM 624 C C . GLU A 1 79 ? 7.362 -1.936 6.317 1.00 90.06 79 GLU A C 1
ATOM 626 O O . GLU A 1 79 ? 7.718 -1.677 7.478 1.00 90.06 79 GLU A O 1
ATOM 631 N N . PRO A 1 80 ? 6.886 -3.147 5.975 1.00 93.62 80 PRO A N 1
ATOM 632 C CA . PRO A 1 80 ? 6.846 -4.246 6.924 1.00 93.62 80 PRO A CA 1
ATOM 633 C C . PRO A 1 80 ? 8.266 -4.623 7.356 1.00 93.62 80 PRO A C 1
ATOM 635 O O . PRO A 1 80 ? 9.200 -4.627 6.554 1.00 93.62 80 PRO A O 1
ATOM 638 N N . GLN A 1 81 ? 8.422 -4.959 8.633 1.00 97.12 81 GLN A N 1
ATOM 639 C CA . GLN A 1 81 ? 9.691 -5.418 9.188 1.00 97.12 81 GLN A CA 1
ATOM 640 C C . GLN A 1 81 ? 9.726 -6.942 9.167 1.00 97.12 81 GLN A C 1
ATOM 642 O O . GLN A 1 81 ? 8.883 -7.583 9.794 1.00 97.12 81 GLN A O 1
ATOM 647 N N . THR A 1 82 ? 10.697 -7.530 8.471 1.00 97.62 82 THR A N 1
ATOM 648 C CA . THR A 1 82 ? 10.939 -8.976 8.539 1.00 97.62 82 THR A CA 1
ATOM 649 C C . THR A 1 82 ? 11.597 -9.314 9.869 1.00 97.62 82 THR A C 1
ATOM 651 O O . THR A 1 82 ? 12.712 -8.877 10.129 1.00 97.62 82 THR A O 1
ATOM 654 N N . VAL A 1 83 ? 10.904 -10.076 10.712 1.00 97.94 83 VAL A N 1
ATOM 655 C CA . VAL A 1 83 ? 11.325 -10.397 12.086 1.00 97.94 83 VAL A CA 1
ATOM 656 C C . VAL A 1 83 ? 11.797 -11.838 12.257 1.00 97.94 83 VAL A C 1
ATOM 658 O O . VAL A 1 83 ? 12.495 -12.121 13.227 1.00 97.94 83 VAL A O 1
ATOM 661 N N . ILE A 1 84 ? 11.446 -12.733 11.329 1.00 98.00 84 ILE A N 1
ATOM 662 C CA . ILE A 1 84 ? 12.010 -14.085 11.224 1.00 98.00 84 ILE A CA 1
ATOM 663 C C . ILE A 1 84 ? 12.344 -14.357 9.762 1.00 98.00 84 ILE A C 1
ATOM 665 O O . ILE A 1 84 ? 11.549 -14.021 8.880 1.00 98.00 84 ILE A O 1
ATOM 669 N N . MET A 1 85 ? 13.501 -14.967 9.527 1.00 97.56 85 MET A N 1
ATOM 670 C CA . MET A 1 85 ? 13.936 -15.454 8.222 1.00 97.56 85 MET A CA 1
ATOM 671 C C . MET A 1 85 ? 14.636 -16.797 8.409 1.00 97.56 85 MET A C 1
ATOM 673 O O . MET A 1 85 ? 15.540 -16.895 9.233 1.00 97.56 85 MET A O 1
ATOM 677 N N . ASP A 1 86 ? 14.201 -17.819 7.675 1.00 96.44 86 ASP A N 1
ATOM 678 C CA . ASP A 1 86 ? 14.776 -19.169 7.703 1.00 96.44 86 ASP A CA 1
ATOM 679 C C . ASP A 1 86 ? 14.891 -19.772 9.120 1.00 96.44 86 ASP A C 1
ATOM 681 O O . ASP A 1 86 ? 15.888 -20.397 9.476 1.00 96.44 86 ASP A O 1
ATOM 685 N N . GLY A 1 87 ? 13.871 -19.563 9.957 1.00 95.62 87 GLY A N 1
ATOM 686 C CA . GLY A 1 87 ? 13.836 -20.036 11.343 1.00 95.62 87 GLY A CA 1
ATOM 687 C C . GLY A 1 87 ? 14.679 -19.222 12.333 1.00 95.62 87 GLY A C 1
ATOM 688 O O . GLY A 1 87 ? 14.734 -19.569 13.510 1.00 95.62 87 GLY A O 1
ATOM 689 N N . GLU A 1 88 ? 15.312 -18.129 11.901 1.00 97.44 88 GLU A N 1
ATOM 690 C CA . GLU A 1 88 ? 16.157 -17.270 12.738 1.00 97.44 88 GLU A CA 1
ATOM 691 C C . GLU A 1 88 ? 15.477 -15.925 13.027 1.00 97.44 88 GLU A C 1
ATOM 693 O O . GLU A 1 88 ? 14.964 -15.247 12.132 1.00 97.44 88 GLU A O 1
ATOM 698 N N . VAL A 1 89 ? 15.487 -15.505 14.296 1.00 97.81 89 VAL A N 1
ATOM 699 C CA . VAL A 1 89 ? 14.888 -14.229 14.724 1.00 97.81 89 VAL A CA 1
ATOM 700 C C . VAL A 1 89 ? 15.824 -13.060 14.418 1.00 97.81 89 VAL A C 1
ATOM 702 O O . VAL A 1 89 ? 16.975 -13.040 14.855 1.00 97.81 89 VAL A O 1
ATOM 705 N N . LEU A 1 90 ? 15.292 -12.033 13.754 1.00 97.56 90 LEU A N 1
ATOM 706 C CA . LEU A 1 90 ? 15.996 -10.794 13.430 1.00 97.56 90 LEU A CA 1
ATOM 707 C C . LEU A 1 90 ? 15.675 -9.706 14.472 1.00 97.56 90 LEU A C 1
ATOM 709 O O . LEU A 1 90 ? 14.664 -9.005 14.382 1.00 97.56 90 LEU A O 1
ATOM 713 N N . ASP A 1 91 ? 16.545 -9.550 15.475 1.00 96.69 91 ASP A N 1
ATOM 714 C CA . ASP A 1 91 ? 16.307 -8.662 16.629 1.00 96.69 91 ASP A CA 1
ATOM 715 C C . ASP A 1 91 ? 16.215 -7.169 16.279 1.00 96.69 91 ASP A C 1
ATOM 717 O O . ASP A 1 91 ? 15.446 -6.430 16.902 1.00 96.69 91 ASP A O 1
ATOM 721 N N . GLU A 1 92 ? 16.995 -6.701 15.305 1.00 96.81 92 GLU A N 1
ATOM 722 C CA . GLU A 1 92 ? 17.013 -5.289 14.908 1.00 96.81 92 GLU A CA 1
ATOM 723 C C . GLU A 1 92 ? 15.707 -4.869 14.202 1.00 96.81 92 GLU A C 1
ATOM 725 O O . GLU A 1 92 ? 15.076 -3.913 14.670 1.00 96.81 92 GLU A O 1
ATOM 730 N N . PRO A 1 93 ? 15.212 -5.584 13.169 1.00 96.06 93 PRO A N 1
ATOM 731 C CA . PRO A 1 93 ? 13.874 -5.344 12.624 1.00 96.06 93 PRO A CA 1
ATOM 732 C C . PRO A 1 93 ? 12.760 -5.478 13.668 1.00 96.06 93 PRO A C 1
ATOM 734 O O . PRO A 1 93 ? 11.834 -4.666 13.700 1.00 96.06 93 PRO A O 1
ATOM 737 N N . LEU A 1 94 ? 12.863 -6.457 14.574 1.00 95.75 94 LEU A N 1
ATOM 738 C CA . LEU A 1 94 ? 11.887 -6.661 15.647 1.00 95.75 94 LEU A CA 1
ATOM 739 C C . LEU A 1 94 ? 11.833 -5.460 16.603 1.00 95.75 94 LEU A C 1
ATOM 741 O O . LEU A 1 94 ? 10.750 -4.977 16.943 1.00 95.75 94 LEU A O 1
ATOM 745 N N . SER A 1 95 ? 12.997 -4.923 16.969 1.00 95.06 95 SER A N 1
ATOM 746 C CA . SER A 1 95 ? 13.120 -3.710 17.785 1.00 95.06 95 SER A CA 1
ATOM 747 C C . SER A 1 95 ? 12.628 -2.468 17.037 1.00 95.06 95 SER A C 1
ATOM 749 O O . SER A 1 95 ? 11.966 -1.612 17.624 1.00 95.06 95 SER A O 1
ATOM 751 N N . THR A 1 96 ? 12.886 -2.388 15.730 1.00 93.62 96 THR A N 1
ATOM 752 C CA . THR A 1 96 ? 12.420 -1.305 14.845 1.00 93.62 96 THR A CA 1
ATOM 753 C C . THR A 1 96 ? 10.895 -1.285 14.731 1.00 93.62 96 THR A C 1
ATOM 755 O O . THR A 1 96 ? 10.280 -0.216 14.740 1.00 93.62 96 THR A O 1
ATOM 758 N N . ALA A 1 97 ? 10.264 -2.463 14.735 1.00 93.00 97 ALA A N 1
ATOM 759 C CA . ALA A 1 97 ? 8.815 -2.624 14.844 1.00 93.00 97 ALA A CA 1
ATOM 760 C C . ALA A 1 97 ? 8.261 -2.296 16.250 1.00 93.00 97 ALA A C 1
ATOM 762 O O . ALA A 1 97 ? 7.052 -2.382 16.477 1.00 93.00 97 ALA A O 1
ATOM 763 N N . GLY A 1 98 ? 9.117 -1.935 17.214 1.00 93.56 98 GLY A N 1
ATOM 764 C CA . GLY A 1 98 ? 8.734 -1.666 18.601 1.00 93.56 98 GLY A CA 1
ATOM 765 C C . GLY A 1 98 ? 8.312 -2.922 19.366 1.00 93.56 98 GLY A C 1
ATOM 766 O O . GLY A 1 98 ? 7.527 -2.839 20.314 1.00 93.56 98 GLY A O 1
ATOM 767 N N . ARG A 1 99 ? 8.783 -4.095 18.933 1.00 95.75 99 ARG A N 1
ATOM 768 C CA . ARG A 1 99 ? 8.469 -5.404 19.511 1.00 95.75 99 ARG A CA 1
ATOM 769 C C . ARG A 1 99 ? 9.718 -6.031 20.125 1.00 95.75 99 ARG A C 1
ATOM 771 O O . ARG A 1 99 ? 10.828 -5.528 19.997 1.00 95.75 99 ARG A O 1
ATOM 778 N N . ASN 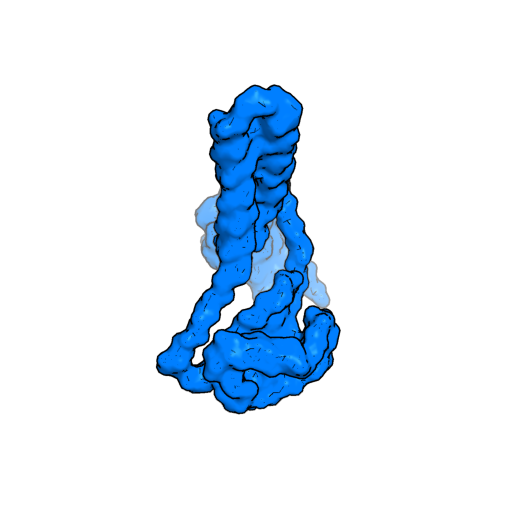A 1 100 ? 9.525 -7.127 20.846 1.00 96.31 100 ASN A N 1
ATOM 779 C CA . ASN A 1 100 ? 10.607 -7.904 21.442 1.00 96.31 100 ASN A CA 1
ATOM 780 C C . ASN A 1 100 ? 10.360 -9.403 21.230 1.00 96.31 100 ASN A C 1
ATOM 782 O O . ASN A 1 100 ? 9.270 -9.800 20.815 1.00 96.31 100 ASN A O 1
ATOM 786 N N . ARG A 1 101 ? 11.364 -10.238 21.531 1.00 96.31 101 ARG A N 1
ATOM 787 C CA . ARG A 1 101 ? 11.271 -11.699 21.351 1.00 96.31 101 ARG A CA 1
ATOM 788 C C . ARG A 1 101 ? 10.084 -12.313 22.087 1.00 96.31 101 ARG A C 1
ATOM 790 O O . ARG A 1 101 ? 9.359 -13.102 21.506 1.00 96.31 101 ARG A O 1
ATOM 797 N N . ARG A 1 102 ? 9.809 -11.860 23.313 1.00 96.69 102 ARG A N 1
ATOM 798 C CA . ARG A 1 102 ? 8.655 -12.329 24.093 1.00 96.69 102 ARG A CA 1
ATOM 799 C C . ARG A 1 102 ? 7.327 -12.082 23.376 1.00 96.69 102 ARG A C 1
ATOM 801 O O . ARG A 1 102 ? 6.440 -12.929 23.417 1.00 96.69 102 ARG A O 1
ATOM 808 N N . TRP A 1 103 ? 7.162 -10.911 22.762 1.00 96.38 103 TRP A N 1
ATOM 809 C CA . TRP A 1 103 ? 5.982 -10.617 21.952 1.00 96.38 103 TRP A CA 1
ATOM 810 C C . TRP A 1 103 ? 5.897 -11.574 20.762 1.00 96.38 103 TRP A C 1
ATOM 812 O O . TRP A 1 103 ? 4.846 -12.163 20.549 1.00 96.38 103 TRP A O 1
ATOM 822 N N . LEU A 1 104 ? 7.007 -11.778 20.048 1.00 96.62 104 LEU A N 1
ATOM 823 C CA . LEU A 1 104 ? 7.065 -12.663 18.885 1.00 96.62 104 LEU A CA 1
ATOM 824 C C . LEU A 1 104 ? 6.699 -14.110 19.248 1.00 96.62 104 LEU A C 1
ATOM 826 O O . LEU A 1 104 ? 5.840 -14.695 18.601 1.00 96.62 104 LEU A O 1
ATOM 830 N N . GLU A 1 105 ? 7.279 -14.642 20.325 1.00 95.62 105 GLU A N 1
ATOM 831 C CA . GLU A 1 105 ? 6.946 -15.960 20.883 1.00 95.62 105 GLU A CA 1
ATOM 832 C C . GLU A 1 105 ? 5.451 -16.058 21.213 1.00 95.62 105 GLU A C 1
ATOM 834 O O . GLU A 1 105 ? 4.784 -16.993 20.788 1.00 95.62 105 GLU A O 1
ATOM 839 N N . THR A 1 106 ? 4.889 -15.037 21.870 1.00 94.62 106 THR A N 1
ATOM 840 C CA . THR A 1 106 ? 3.453 -15.000 22.198 1.00 94.62 106 THR A CA 1
ATOM 841 C C . THR A 1 106 ? 2.580 -15.045 20.938 1.00 94.62 106 THR A C 1
ATOM 843 O O . THR A 1 106 ? 1.554 -15.722 20.921 1.00 94.62 106 THR A O 1
ATOM 846 N N . GLU A 1 107 ? 2.943 -14.307 19.886 1.00 93.88 107 GLU A N 1
ATOM 847 C CA . GLU A 1 107 ? 2.171 -14.279 18.637 1.00 93.88 107 GLU A CA 1
ATOM 848 C C . GLU A 1 107 ? 2.261 -15.591 17.847 1.00 93.88 107 GLU A C 1
ATOM 850 O O . GLU A 1 107 ? 1.272 -15.995 17.228 1.00 93.88 107 GLU A O 1
ATOM 855 N N . LEU A 1 108 ? 3.410 -16.268 17.883 1.00 93.88 108 LEU A N 1
ATOM 856 C CA . LEU A 1 108 ? 3.586 -17.589 17.279 1.00 93.88 108 LEU A CA 1
ATOM 857 C C . LEU A 1 108 ? 2.837 -18.678 18.061 1.00 93.88 108 LEU A C 1
ATOM 859 O O . LEU A 1 108 ? 2.162 -19.513 17.455 1.00 93.88 108 LEU A O 1
ATOM 863 N N . ASP A 1 109 ? 2.850 -18.608 19.394 1.00 92.75 109 ASP A N 1
ATOM 864 C CA . ASP A 1 109 ? 2.122 -19.532 20.270 1.00 92.75 109 ASP A CA 1
ATOM 865 C C . ASP A 1 109 ? 0.609 -19.483 20.021 1.00 92.75 109 ASP A C 1
ATOM 867 O O . ASP A 1 109 ? -0.046 -20.524 19.952 1.00 92.75 109 ASP A O 1
ATOM 871 N N . LYS A 1 110 ? 0.034 -18.288 19.797 1.00 89.94 110 LYS A N 1
ATOM 872 C CA . LYS A 1 110 ? -1.387 -18.140 19.409 1.00 89.94 110 LYS A CA 1
ATOM 873 C C . LYS A 1 110 ? -1.736 -18.925 18.138 1.00 89.94 110 LYS A C 1
ATOM 875 O O . LYS A 1 110 ? -2.895 -19.292 17.946 1.00 89.94 110 LYS A O 1
ATOM 880 N N . GLN A 1 111 ? -0.753 -19.146 17.268 1.00 88.25 111 GLN A N 1
ATOM 881 C CA . GLN A 1 111 ? -0.890 -19.839 15.988 1.00 88.25 111 GLN A CA 1
ATOM 882 C C . GLN A 1 111 ? -0.420 -21.304 16.066 1.00 88.25 111 GLN A C 1
ATOM 884 O O . GLN A 1 111 ? -0.547 -22.025 15.080 1.00 88.25 111 GLN A O 1
ATOM 889 N N . ASN A 1 112 ? 0.057 -21.764 17.233 1.00 89.62 112 ASN A N 1
ATOM 890 C CA . ASN A 1 112 ? 0.706 -23.064 17.448 1.00 89.62 112 ASN A CA 1
ATOM 891 C C . ASN A 1 112 ? 1.882 -23.313 16.489 1.00 89.62 112 ASN A C 1
ATOM 893 O O . ASN A 1 112 ? 2.054 -24.419 15.973 1.00 89.62 112 ASN A O 1
ATOM 897 N N . VAL A 1 113 ? 2.672 -22.273 16.230 1.00 91.94 113 VAL A N 1
ATOM 898 C CA . VAL A 1 113 ? 3.844 -22.321 15.355 1.00 91.94 113 VAL A CA 1
ATOM 899 C C . VAL A 1 113 ? 5.102 -22.203 16.206 1.00 91.94 113 VAL A C 1
ATOM 901 O O . VAL A 1 113 ? 5.178 -21.340 17.072 1.00 91.94 113 VAL A O 1
ATOM 904 N N . SER A 1 114 ? 6.104 -23.040 15.946 1.00 93.25 114 SER A N 1
ATOM 905 C CA . SER A 1 114 ? 7.437 -22.870 16.522 1.00 93.25 114 SER A CA 1
ATOM 906 C C . SER A 1 114 ? 8.343 -22.066 15.590 1.00 93.25 114 SER A C 1
ATOM 908 O O . SER A 1 114 ? 8.176 -22.103 14.369 1.00 93.25 114 SER A O 1
ATOM 910 N N . ILE A 1 115 ? 9.294 -21.323 16.165 1.00 93.81 115 ILE A N 1
ATOM 911 C CA . ILE A 1 115 ? 10.185 -20.412 15.428 1.00 93.81 115 ILE A CA 1
ATOM 912 C C . ILE A 1 115 ? 10.940 -21.158 14.324 1.00 93.81 115 ILE A C 1
ATOM 914 O O . ILE A 1 115 ? 10.997 -20.682 13.197 1.00 93.81 115 ILE A O 1
ATOM 918 N N . GLU A 1 116 ? 11.455 -22.350 14.616 1.00 94.00 116 GLU A N 1
ATOM 919 C CA . GLU A 1 116 ? 12.230 -23.158 13.674 1.00 94.00 116 GLU A CA 1
ATOM 920 C C . GLU A 1 116 ? 11.439 -23.621 12.439 1.00 94.00 116 GLU A C 1
ATOM 922 O O . GLU A 1 116 ? 12.038 -23.999 11.436 1.00 94.00 116 GLU A O 1
ATOM 927 N N . ASN A 1 117 ? 10.104 -23.589 12.492 1.00 93.31 117 ASN A N 1
ATOM 928 C CA . ASN A 1 117 ? 9.246 -23.940 11.361 1.00 93.31 117 ASN A CA 1
ATOM 929 C C . ASN A 1 117 ? 8.799 -22.716 10.539 1.00 93.31 117 ASN A C 1
ATOM 931 O O . ASN A 1 117 ? 8.062 -22.861 9.562 1.00 93.31 117 ASN A O 1
ATOM 935 N N . VAL A 1 118 ? 9.221 -21.509 10.921 1.00 96.00 118 VAL A N 1
ATOM 936 C CA . VAL A 1 118 ? 8.900 -20.268 10.211 1.00 96.00 118 VAL A CA 1
ATOM 937 C C . VAL A 1 118 ? 9.930 -20.014 9.118 1.00 96.00 118 VAL A C 1
ATOM 939 O O . VAL A 1 118 ? 11.100 -19.771 9.406 1.00 96.00 118 VAL A O 1
ATOM 942 N N . PHE A 1 119 ? 9.487 -19.994 7.864 1.00 96.19 119 PHE A N 1
ATOM 943 C CA . PHE A 1 119 ? 10.325 -19.577 6.742 1.00 96.19 119 PHE A CA 1
ATOM 944 C C . PHE A 1 119 ? 10.467 -18.050 6.706 1.00 96.19 119 PHE A C 1
ATOM 946 O O . PHE A 1 119 ? 11.572 -17.519 6.591 1.00 96.19 119 PHE A O 1
ATOM 953 N N . LEU A 1 120 ? 9.355 -17.333 6.879 1.00 96.75 120 LEU A N 1
ATOM 954 C CA . LEU A 1 120 ? 9.324 -15.875 6.876 1.00 96.75 120 LEU A CA 1
ATOM 955 C C . LEU A 1 120 ? 8.271 -15.373 7.862 1.00 96.75 120 LEU A C 1
ATOM 957 O O . LEU A 1 120 ? 7.130 -15.824 7.839 1.00 96.75 120 LEU A O 1
ATOM 961 N N . ALA A 1 121 ? 8.610 -14.382 8.684 1.00 96.62 121 ALA A N 1
ATOM 962 C CA . ALA A 1 121 ? 7.601 -13.621 9.414 1.00 96.62 121 ALA A CA 1
ATOM 963 C C . ALA A 1 121 ? 7.826 -12.120 9.290 1.00 96.62 121 ALA A C 1
ATOM 965 O O . ALA A 1 121 ? 8.954 -11.633 9.397 1.00 96.62 121 ALA A O 1
ATOM 966 N N . GLN A 1 122 ? 6.735 -11.382 9.101 1.00 96.69 122 GLN A N 1
ATOM 967 C CA . GLN A 1 122 ? 6.748 -9.933 8.938 1.00 96.69 122 GLN A CA 1
ATOM 968 C C . GLN A 1 122 ? 5.748 -9.255 9.866 1.00 96.69 122 GLN A C 1
ATOM 970 O O . GLN A 1 122 ? 4.650 -9.763 10.092 1.00 96.69 122 GLN A O 1
ATOM 975 N N . VAL A 1 123 ? 6.125 -8.083 10.372 1.00 95.00 123 VAL A N 1
ATOM 976 C CA . VAL A 1 123 ? 5.252 -7.200 11.148 1.00 95.00 123 VAL A CA 1
ATOM 977 C C . VAL A 1 123 ? 4.912 -5.983 10.303 1.00 95.00 123 VAL A C 1
ATOM 979 O O . VAL A 1 123 ? 5.809 -5.253 9.880 1.00 95.00 123 VAL A O 1
ATOM 982 N N . ASP A 1 124 ? 3.622 -5.769 10.053 1.00 91.44 124 ASP A N 1
ATOM 983 C CA . ASP A 1 124 ? 3.141 -4.608 9.301 1.00 91.44 124 ASP A CA 1
ATOM 984 C C . ASP A 1 124 ? 3.101 -3.323 10.157 1.00 91.44 124 ASP A C 1
ATOM 986 O O . ASP A 1 124 ? 3.339 -3.328 11.370 1.00 91.44 124 ASP A O 1
ATOM 990 N N . SER A 1 125 ? 2.754 -2.190 9.539 1.00 87.69 125 SER A N 1
ATOM 991 C CA . SER A 1 125 ? 2.634 -0.902 10.237 1.00 87.69 125 SER A CA 1
ATOM 992 C C . SER A 1 125 ? 1.515 -0.840 11.282 1.00 87.69 125 SER A C 1
ATOM 994 O O . SER A 1 125 ? 1.485 0.088 12.091 1.00 87.69 125 SER A O 1
ATOM 996 N N . TYR A 1 126 ? 0.592 -1.803 11.272 1.00 84.00 126 TYR A N 1
ATOM 997 C CA . TYR A 1 126 ? -0.477 -1.950 12.258 1.00 84.00 126 TYR A CA 1
ATOM 998 C C . TYR A 1 126 ? -0.078 -2.893 13.403 1.00 84.00 126 TYR A C 1
ATOM 1000 O O . TYR A 1 126 ? -0.826 -3.033 14.371 1.00 84.00 126 TYR A O 1
ATOM 1008 N N . GLY A 1 127 ? 1.113 -3.496 13.333 1.00 87.50 127 GLY A N 1
ATOM 1009 C CA . GLY A 1 127 ? 1.621 -4.435 14.320 1.00 87.50 127 GLY A CA 1
ATOM 1010 C C . GLY A 1 127 ? 1.122 -5.866 14.135 1.00 87.50 127 GLY A C 1
ATOM 1011 O O . GLY A 1 127 ? 1.297 -6.661 15.056 1.00 87.50 127 GLY A O 1
ATOM 1012 N N . GLN A 1 128 ? 0.507 -6.186 12.995 1.00 89.50 128 GLN A N 1
ATOM 1013 C CA . GLN A 1 128 ? 0.046 -7.528 12.661 1.00 89.50 128 GLN A CA 1
ATOM 1014 C C . GLN A 1 128 ? 1.239 -8.401 12.265 1.00 89.50 128 GLN A C 1
ATOM 1016 O O . GLN A 1 128 ? 1.984 -8.044 11.353 1.00 89.50 128 GLN A O 1
ATOM 1021 N N . LEU A 1 129 ? 1.396 -9.555 12.919 1.00 92.88 129 LEU A N 1
ATOM 1022 C CA . LEU A 1 129 ? 2.337 -10.588 12.487 1.00 92.88 129 LEU A CA 1
ATOM 1023 C C . LEU A 1 129 ? 1.712 -11.424 11.361 1.00 92.88 129 LEU A C 1
ATOM 1025 O O . LEU A 1 129 ? 0.632 -11.986 11.540 1.00 92.88 129 LEU A O 1
ATOM 1029 N N . THR A 1 130 ? 2.405 -11.523 10.231 1.00 93.25 130 THR A N 1
ATOM 1030 C CA . THR A 1 130 ? 2.127 -12.489 9.159 1.00 93.25 130 THR A CA 1
ATOM 1031 C C . THR A 1 130 ? 3.253 -13.509 9.128 1.00 93.25 130 THR A C 1
ATOM 1033 O O . THR A 1 130 ? 4.416 -13.125 9.252 1.00 93.25 130 THR A O 1
ATOM 1036 N N . VAL A 1 131 ? 2.910 -14.788 8.987 1.00 93.94 131 VAL A N 1
ATOM 1037 C CA . VAL A 1 131 ? 3.852 -15.906 9.074 1.00 93.94 131 VAL A CA 1
ATOM 1038 C C . VAL A 1 131 ? 3.665 -16.822 7.871 1.00 93.94 131 VAL A C 1
ATOM 1040 O O . VAL A 1 131 ? 2.539 -17.198 7.551 1.00 93.94 131 VAL A O 1
ATOM 1043 N N . ASP A 1 132 ? 4.777 -17.184 7.249 1.00 93.31 132 ASP A N 1
ATOM 1044 C CA . ASP A 1 132 ? 4.907 -18.219 6.233 1.00 93.31 132 ASP A CA 1
ATOM 1045 C C . ASP A 1 132 ? 5.784 -19.346 6.792 1.00 93.31 132 ASP A C 1
ATOM 1047 O O . ASP A 1 132 ? 6.794 -19.093 7.462 1.00 93.31 132 ASP A O 1
ATOM 1051 N N . LEU A 1 133 ? 5.367 -20.590 6.582 1.00 93.94 133 LEU A N 1
ATOM 1052 C CA . LEU A 1 133 ? 5.974 -21.765 7.208 1.00 93.94 133 LEU A CA 1
ATOM 1053 C C . LEU A 1 133 ? 6.726 -22.598 6.178 1.00 93.94 133 LEU A C 1
ATOM 1055 O O . LEU A 1 133 ? 6.365 -22.615 5.011 1.00 93.94 133 LEU A O 1
ATOM 1059 N N . PHE A 1 134 ? 7.715 -23.367 6.629 1.00 91.06 134 PHE A N 1
ATOM 1060 C CA . PHE A 1 134 ? 8.382 -24.346 5.764 1.00 91.06 134 PHE A CA 1
ATOM 1061 C C . PHE A 1 134 ? 7.453 -25.483 5.310 1.00 91.06 134 PHE A C 1
ATOM 1063 O O . PHE A 1 134 ? 7.662 -26.068 4.247 1.00 91.06 134 PHE A O 1
ATOM 1070 N N . ASP A 1 135 ? 6.450 -25.833 6.120 1.00 87.38 135 ASP A N 1
ATOM 1071 C CA . ASP A 1 135 ? 5.444 -26.834 5.763 1.00 87.38 135 ASP A CA 1
ATOM 1072 C C . ASP A 1 135 ? 4.161 -26.171 5.248 1.00 87.38 135 ASP A C 1
ATOM 1074 O O . ASP A 1 135 ? 3.265 -25.826 6.022 1.00 87.38 135 ASP A O 1
ATOM 1078 N N . ASP A 1 136 ? 4.040 -26.089 3.922 1.00 76.38 136 ASP A N 1
ATOM 1079 C CA . ASP A 1 136 ? 2.870 -25.559 3.205 1.00 76.38 136 ASP A CA 1
ATOM 1080 C C . ASP A 1 136 ? 1.549 -26.286 3.527 1.00 76.38 136 ASP A C 1
ATOM 1082 O O . ASP A 1 136 ? 0.458 -25.821 3.177 1.00 76.38 136 ASP A O 1
ATOM 1086 N N . LYS A 1 137 ? 1.602 -27.466 4.163 1.00 78.44 137 LYS A N 1
ATOM 1087 C CA . LYS A 1 137 ? 0.393 -28.191 4.584 1.00 78.44 137 LYS A CA 1
ATOM 1088 C C . LYS A 1 137 ? -0.204 -27.617 5.864 1.00 78.44 137 LYS A C 1
ATOM 1090 O O . LYS A 1 137 ? -1.385 -27.861 6.135 1.00 78.44 137 LYS A O 1
ATOM 1095 N N . ILE A 1 138 ? 0.578 -26.873 6.646 1.00 78.38 138 ILE A N 1
ATOM 1096 C CA . ILE A 1 138 ? 0.112 -26.230 7.869 1.00 78.38 138 ILE A CA 1
ATOM 1097 C C . ILE A 1 138 ? -0.582 -24.927 7.488 1.00 78.38 138 ILE A C 1
ATOM 1099 O O . ILE A 1 138 ? 0.023 -23.971 7.016 1.00 78.38 138 ILE A O 1
ATOM 1103 N N . LYS A 1 139 ? -1.895 -24.876 7.718 1.00 75.81 139 LYS A N 1
ATOM 1104 C CA . LYS A 1 139 ? -2.671 -23.657 7.499 1.00 75.81 139 LYS A CA 1
ATOM 1105 C C . LYS A 1 139 ? -2.529 -22.730 8.694 1.00 75.81 139 LYS A C 1
ATOM 1107 O O . LYS A 1 139 ? -3.115 -22.988 9.745 1.00 75.81 139 LYS A O 1
ATOM 1112 N N . VAL A 1 140 ? -1.813 -21.632 8.497 1.00 77.62 140 VAL A N 1
ATOM 1113 C CA . VAL A 1 140 ? -1.772 -20.531 9.456 1.00 77.62 140 VAL A CA 1
ATOM 1114 C C . VAL A 1 140 ? -3.118 -19.791 9.426 1.00 77.62 140 VAL A C 1
ATOM 1116 O O . VAL A 1 140 ? -3.592 -19.425 8.344 1.00 77.62 140 VAL A O 1
ATOM 1119 N N . PRO A 1 141 ? -3.791 -19.593 10.573 1.00 75.75 141 PRO A N 1
ATOM 1120 C CA . PRO A 1 141 ? -5.036 -18.841 10.607 1.00 75.75 141 PRO A CA 1
ATOM 1121 C C . PRO A 1 141 ? -4.787 -17.376 10.229 1.00 75.75 141 PRO A C 1
ATOM 1123 O O . PRO A 1 141 ? -3.924 -16.712 10.797 1.00 75.75 141 PRO A O 1
ATOM 1126 N N . THR A 1 142 ? -5.587 -16.845 9.304 1.00 76.88 142 THR A N 1
ATOM 1127 C CA . THR A 1 142 ? -5.564 -15.412 8.984 1.00 76.88 142 THR A CA 1
ATOM 1128 C C . THR A 1 142 ? -5.963 -14.585 10.206 1.00 76.88 142 THR A C 1
ATOM 1130 O O . THR A 1 142 ? -6.963 -14.926 10.855 1.00 76.88 142 THR A O 1
ATOM 1133 N N . PRO A 1 143 ? -5.260 -13.480 10.499 1.00 77.56 143 PRO A N 1
ATOM 1134 C CA . PRO A 1 143 ? -5.600 -12.625 11.624 1.00 77.56 143 PRO A CA 1
AT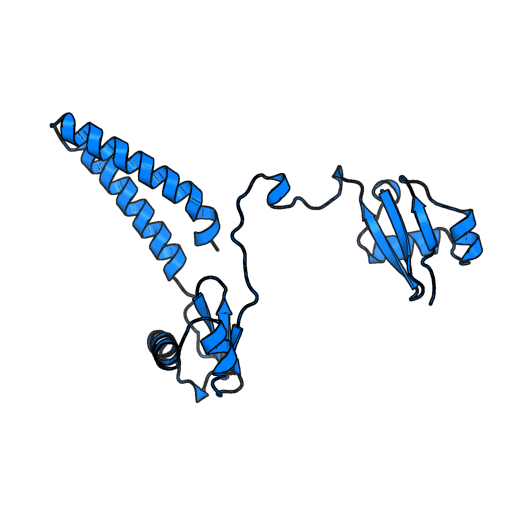OM 1135 C C . PRO A 1 143 ? -7.041 -12.108 11.594 1.00 77.56 143 PRO A C 1
ATOM 1137 O O . PRO A 1 143 ? -7.512 -11.586 10.586 1.00 77.56 143 PRO A O 1
ATOM 1140 N N . GLN A 1 144 ? -7.745 -12.228 12.723 1.00 81.75 144 GLN A N 1
ATOM 1141 C CA . GLN A 1 144 ? -9.143 -11.791 12.856 1.00 81.75 144 GLN A CA 1
ATOM 1142 C C . GLN A 1 144 ? -9.314 -10.546 13.734 1.00 81.75 144 GLN A C 1
ATOM 1144 O O . GLN A 1 144 ? -10.436 -10.080 13.916 1.00 81.75 144 GLN A O 1
ATOM 1149 N N . GLU A 1 145 ? -8.230 -9.983 14.273 1.00 82.75 145 GLU A N 1
ATOM 1150 C CA . GLU A 1 145 ? -8.289 -8.899 15.262 1.00 82.75 145 GLU A CA 1
ATOM 1151 C C . GLU A 1 145 ? -8.971 -7.639 14.712 1.00 82.75 145 GLU A C 1
ATOM 1153 O O . GLU A 1 145 ? -9.853 -7.087 15.371 1.00 82.75 145 GLU A O 1
ATOM 1158 N N . LYS A 1 146 ? -8.639 -7.214 13.483 1.00 86.31 146 LYS A N 1
ATOM 1159 C CA . LYS A 1 146 ? -9.257 -6.040 12.837 1.00 86.31 146 LYS A CA 1
ATOM 1160 C C . LYS A 1 146 ? -10.756 -6.251 12.539 1.00 86.31 146 LYS A C 1
ATOM 1162 O O . LYS A 1 146 ? -11.557 -5.426 12.999 1.00 86.31 146 LYS A O 1
ATOM 1167 N N . PRO A 1 147 ? -11.182 -7.346 11.867 1.00 87.38 147 PRO A N 1
ATOM 1168 C CA . PRO A 1 147 ? -12.603 -7.651 11.695 1.00 87.38 147 PRO A CA 1
ATOM 1169 C C . PRO A 1 147 ? -13.362 -7.776 13.017 1.00 87.38 147 PRO A C 1
ATOM 1171 O O . PRO A 1 147 ? -14.472 -7.253 13.138 1.00 87.38 147 PRO A O 1
ATOM 1174 N N . LEU A 1 148 ? -12.770 -8.435 14.020 1.00 89.31 148 LEU A N 1
ATOM 1175 C CA . LEU A 1 148 ? -13.392 -8.638 15.325 1.00 89.31 148 LEU A CA 1
ATOM 1176 C C . LEU A 1 148 ? -13.539 -7.319 16.086 1.00 89.31 148 LEU A C 1
ATOM 1178 O O . LEU A 1 148 ? -14.592 -7.070 16.672 1.00 89.31 148 LEU A O 1
ATOM 1182 N N . LEU A 1 149 ? -12.532 -6.445 16.041 1.00 90.81 149 LEU A N 1
ATOM 1183 C CA . LEU A 1 149 ? -12.605 -5.105 16.615 1.00 90.81 149 LEU A CA 1
ATOM 1184 C C . LEU A 1 149 ? -13.737 -4.302 15.967 1.00 90.81 149 LEU A C 1
ATOM 1186 O O . LEU A 1 149 ? -14.581 -3.753 16.675 1.00 90.81 149 LEU A O 1
ATOM 1190 N N . LEU A 1 150 ? -13.812 -4.283 14.631 1.00 92.81 150 LEU A N 1
ATOM 1191 C CA . LEU A 1 150 ? -14.884 -3.590 13.914 1.00 92.81 150 LEU A CA 1
ATOM 1192 C C . LEU A 1 150 ? -16.266 -4.158 14.268 1.00 92.81 150 LEU A C 1
ATOM 1194 O O . LEU A 1 150 ? -17.198 -3.391 14.514 1.00 92.81 150 LEU A O 1
ATOM 1198 N N . ALA A 1 151 ? -16.400 -5.485 14.317 1.00 93.88 151 ALA A N 1
ATOM 1199 C CA . ALA A 1 151 ? -17.639 -6.154 14.705 1.00 93.88 151 ALA A CA 1
ATOM 1200 C C . ALA A 1 151 ? -18.041 -5.815 16.147 1.00 93.88 151 ALA A C 1
ATOM 1202 O O . ALA A 1 151 ? -19.207 -5.528 16.407 1.00 93.88 151 ALA A O 1
ATOM 1203 N N . THR A 1 152 ? -17.077 -5.772 17.068 1.00 96.06 152 THR A N 1
ATOM 1204 C CA . THR A 1 152 ? -17.305 -5.429 18.478 1.00 96.06 152 THR A CA 1
ATOM 1205 C C . THR A 1 152 ? -17.766 -3.982 18.626 1.00 96.06 152 THR A C 1
ATOM 1207 O O . THR A 1 152 ? -18.747 -3.726 19.316 1.00 96.06 152 THR A O 1
ATOM 1210 N N . ILE A 1 153 ? -17.122 -3.031 17.940 1.00 95.81 153 ILE A N 1
ATOM 1211 C CA . ILE A 1 153 ? -17.522 -1.615 17.986 1.00 95.81 153 ILE A CA 1
ATOM 1212 C C . ILE A 1 153 ? -18.938 -1.439 17.418 1.00 95.81 153 ILE A C 1
ATOM 1214 O O . ILE A 1 153 ? -19.753 -0.737 18.016 1.00 95.81 153 ILE A O 1
ATOM 1218 N N . LYS A 1 154 ? -19.254 -2.109 16.302 1.00 96.56 154 LYS A N 1
ATOM 1219 C CA . LYS A 1 154 ? -20.605 -2.107 15.718 1.00 96.56 154 LYS A CA 1
ATOM 1220 C C . LYS A 1 154 ? -21.644 -2.709 16.654 1.00 96.56 154 LYS A C 1
ATOM 1222 O O . LYS A 1 154 ? -22.718 -2.140 16.801 1.00 96.56 154 LYS A O 1
ATOM 1227 N N . LYS A 1 155 ? -21.317 -3.821 17.316 1.00 98.00 155 LYS A N 1
ATOM 1228 C CA . LYS A 1 155 ? -22.193 -4.428 18.320 1.00 98.00 155 LYS A CA 1
ATOM 1229 C C . LYS A 1 155 ? -22.482 -3.443 19.453 1.00 98.00 155 LYS A C 1
ATOM 1231 O O . LYS A 1 155 ? -23.642 -3.210 19.754 1.00 98.00 155 LYS A O 1
ATOM 1236 N N . CYS A 1 156 ? -21.452 -2.814 20.024 1.00 97.50 156 CYS A N 1
ATOM 1237 C CA . CYS A 1 156 ? -21.632 -1.814 21.078 1.00 97.50 156 CYS A CA 1
ATOM 1238 C C . CYS A 1 156 ? -22.523 -0.649 20.626 1.00 97.50 156 CYS A C 1
ATOM 1240 O O . CYS A 1 156 ? -23.342 -0.169 21.401 1.00 97.50 156 CYS A O 1
ATOM 1242 N N . GLN A 1 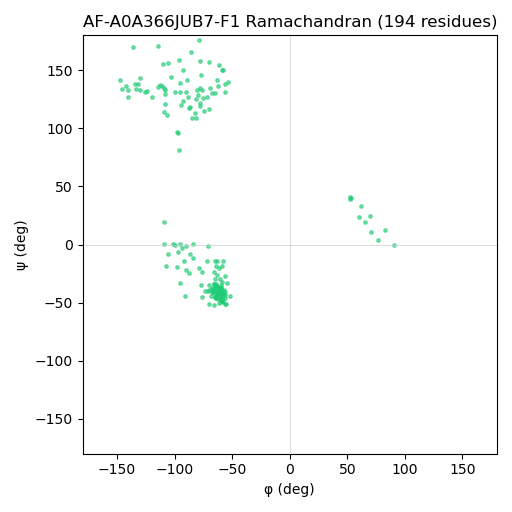157 ? -22.367 -0.187 19.384 1.00 98.12 157 GLN A N 1
ATOM 1243 C CA . GLN A 1 157 ? -23.198 0.876 18.825 1.00 98.12 157 GLN A CA 1
ATOM 1244 C C . GLN A 1 157 ? -24.670 0.445 18.704 1.00 98.12 157 GLN A C 1
ATOM 1246 O O . GLN A 1 157 ? -25.539 1.172 19.181 1.00 98.12 157 GLN A O 1
ATOM 1251 N N . ALA A 1 158 ? -24.939 -0.753 18.179 1.00 97.69 158 ALA A N 1
ATOM 1252 C CA . ALA A 1 158 ? -26.288 -1.313 18.088 1.00 97.69 158 ALA A CA 1
ATOM 1253 C C . ALA A 1 158 ? -26.923 -1.551 19.471 1.00 97.69 158 ALA A C 1
ATOM 1255 O O . ALA A 1 158 ? -28.094 -1.242 19.678 1.00 97.69 158 ALA A O 1
ATOM 1256 N N . ASP A 1 159 ? -26.149 -2.036 20.446 1.00 98.38 159 ASP A N 1
ATOM 1257 C CA . ASP A 1 159 ? -26.618 -2.225 21.823 1.00 98.38 159 ASP A CA 1
ATOM 1258 C C . ASP A 1 159 ? -27.079 -0.884 22.436 1.00 98.38 159 ASP A C 1
ATOM 1260 O O . ASP A 1 159 ? -28.123 -0.829 23.086 1.00 98.38 159 ASP A O 1
ATOM 1264 N N . LEU A 1 160 ? -26.368 0.226 22.178 1.00 98.12 160 LEU A N 1
ATOM 1265 C CA . LEU A 1 160 ? -26.797 1.562 22.623 1.00 98.12 160 LEU A CA 1
ATOM 1266 C C . LEU A 1 160 ? -28.117 2.000 21.974 1.00 98.12 160 LEU A C 1
ATOM 1268 O O . LEU A 1 160 ? -28.946 2.607 22.651 1.00 98.12 160 LEU A O 1
ATOM 1272 N N . GLU A 1 161 ? -28.338 1.701 20.692 1.00 97.81 161 GLU A N 1
ATOM 1273 C CA . GLU A 1 161 ? -29.620 1.980 20.030 1.00 97.81 161 GLU A CA 1
ATOM 1274 C C . GLU A 1 161 ? -30.758 1.179 20.669 1.00 97.81 161 GLU A C 1
ATOM 1276 O O . GLU A 1 161 ? -31.805 1.742 20.994 1.00 97.81 161 GLU A O 1
ATOM 1281 N N . ILE A 1 162 ? -30.530 -0.110 20.934 1.00 97.94 162 ILE A N 1
ATOM 1282 C CA . ILE A 1 162 ? -31.496 -0.975 21.618 1.00 97.94 162 ILE A CA 1
ATOM 1283 C C . ILE A 1 162 ? -31.820 -0.418 23.010 1.00 97.94 162 ILE A C 1
ATOM 1285 O O . ILE A 1 162 ? -32.996 -0.310 23.364 1.00 97.94 162 ILE A O 1
ATOM 1289 N N . PHE A 1 163 ? -30.816 -0.016 23.796 1.00 98.00 163 PHE A N 1
ATOM 1290 C CA . PHE A 1 163 ? -31.034 0.561 25.128 1.00 98.00 163 PHE A CA 1
ATOM 1291 C C . PHE A 1 163 ? -31.773 1.900 25.082 1.00 98.00 163 PHE A C 1
ATOM 1293 O O . PHE A 1 163 ? -32.612 2.157 25.943 1.00 98.00 163 PHE A O 1
ATOM 1300 N N . CYS A 1 164 ? -31.522 2.725 24.062 1.00 96.81 164 CYS A N 1
ATOM 1301 C CA . CYS A 1 164 ? -32.279 3.952 23.830 1.00 96.81 164 CYS A CA 1
ATOM 1302 C C . CYS A 1 164 ? -33.767 3.666 23.575 1.00 96.81 164 CYS A C 1
ATOM 1304 O O . CYS A 1 164 ? -34.621 4.387 24.081 1.00 96.81 164 CYS A O 1
ATOM 1306 N N . LEU A 1 165 ? -34.084 2.619 22.808 1.00 95.62 165 LEU A N 1
ATOM 1307 C CA . LEU A 1 165 ? -35.466 2.231 22.503 1.00 95.62 165 LEU A CA 1
ATOM 1308 C C . LEU A 1 165 ? -36.166 1.518 23.668 1.00 95.62 165 LEU A C 1
ATOM 1310 O O . LEU A 1 165 ? -37.391 1.524 23.734 1.00 95.62 165 LEU A O 1
ATOM 1314 N N . SER A 1 166 ? -35.400 0.906 24.572 1.00 95.69 166 SER A N 1
ATOM 1315 C CA . SER A 1 166 ? -35.925 0.051 25.647 1.00 95.69 166 SER A CA 1
ATOM 1316 C C . SER A 1 166 ? -36.092 0.759 26.997 1.00 95.69 166 SER A C 1
ATOM 1318 O O . SER A 1 166 ? -36.581 0.142 27.939 1.00 95.69 166 SER A O 1
ATOM 1320 N N . THR A 1 167 ? -35.651 2.013 27.133 1.00 95.88 167 THR A N 1
ATOM 1321 C CA . THR A 1 167 ? -35.703 2.764 28.399 1.00 95.88 167 THR A CA 1
ATOM 1322 C C . THR A 1 167 ? -36.838 3.785 28.420 1.00 95.88 167 THR A C 1
ATOM 1324 O O . THR A 1 167 ? -37.103 4.445 27.417 1.00 95.88 167 THR A O 1
ATOM 1327 N N . ASP A 1 168 ? -37.461 3.974 29.585 1.00 96.88 168 ASP A N 1
ATOM 1328 C CA . ASP A 1 168 ? -38.507 4.984 29.804 1.00 96.88 168 ASP A CA 1
ATOM 1329 C C . ASP A 1 168 ? -37.956 6.332 30.313 1.00 96.88 168 ASP A C 1
ATOM 1331 O O . ASP A 1 168 ? -38.658 7.340 30.263 1.00 96.88 168 ASP A O 1
ATOM 1335 N N . SER A 1 169 ? -36.700 6.388 30.783 1.00 98.25 169 SER A N 1
ATOM 1336 C CA . SER A 1 169 ? -36.064 7.642 31.231 1.00 98.25 169 SER A CA 1
ATOM 1337 C C . SER A 1 169 ? -35.597 8.473 30.038 1.00 98.25 169 SER A C 1
ATOM 1339 O O . SER A 1 169 ? -34.746 8.039 29.259 1.00 98.25 169 SER A O 1
ATOM 1341 N N . GLU A 1 170 ? -36.097 9.704 29.934 1.00 96.81 170 GLU A N 1
ATOM 1342 C CA . GLU A 1 170 ? -35.710 10.646 28.879 1.00 96.81 170 GLU A CA 1
ATOM 1343 C C . GLU A 1 170 ? -34.222 11.022 28.947 1.00 96.81 170 GLU A C 1
ATOM 1345 O O . GLU A 1 170 ? -33.555 11.125 27.915 1.00 96.81 170 GLU A O 1
ATOM 1350 N N . GLU A 1 171 ? -33.655 11.140 30.150 1.00 97.75 171 GLU A N 1
ATOM 1351 C CA . GLU A 1 171 ? -32.223 11.381 30.338 1.00 97.75 171 GLU A CA 1
ATOM 1352 C C . GLU A 1 171 ? -31.385 10.216 29.790 1.00 97.75 171 GLU A C 1
ATOM 1354 O O . GLU A 1 171 ? -30.377 10.428 29.106 1.00 97.75 171 GLU A O 1
ATOM 1359 N N . ALA A 1 172 ? -31.815 8.976 30.048 1.00 97.25 172 ALA A N 1
ATOM 1360 C CA . ALA A 1 172 ? -31.144 7.781 29.548 1.00 97.25 172 ALA A CA 1
ATOM 1361 C C . ALA A 1 172 ? -31.245 7.664 28.020 1.00 97.25 172 ALA A C 1
ATOM 1363 O O . ALA A 1 172 ? -30.232 7.378 27.375 1.00 97.25 172 ALA A O 1
ATOM 1364 N N . LYS A 1 173 ? -32.413 7.956 27.424 1.00 97.81 173 LYS A N 1
ATOM 1365 C CA . LYS A 1 173 ? -32.584 7.996 25.958 1.00 97.81 173 LYS A CA 1
ATOM 1366 C C . LYS A 1 173 ? -31.590 8.954 25.311 1.00 97.81 173 LYS A C 1
ATOM 1368 O O . LYS A 1 173 ? -30.841 8.566 24.414 1.00 97.81 173 LYS A O 1
ATOM 1373 N N . GLN A 1 174 ? -31.522 10.191 25.807 1.00 97.38 174 GLN A N 1
ATOM 1374 C CA . GLN A 1 174 ? -30.607 11.203 25.272 1.00 97.38 174 GLN A CA 1
ATOM 1375 C C . GLN A 1 174 ? -29.140 10.774 25.397 1.00 97.38 174 GLN A C 1
ATOM 1377 O O . GLN A 1 174 ? -28.356 10.948 24.459 1.00 97.38 174 GLN A O 1
ATOM 1382 N N . MET A 1 175 ? -28.761 10.186 26.535 1.00 98.19 175 MET A N 1
ATOM 1383 C CA . MET A 1 175 ? -27.414 9.662 26.756 1.00 98.19 175 MET A CA 1
ATOM 1384 C C . MET A 1 175 ? -27.058 8.546 25.762 1.00 98.19 175 MET A C 1
ATOM 1386 O O . MET A 1 175 ? -25.993 8.613 25.138 1.00 98.19 175 MET A O 1
ATOM 1390 N N . TYR A 1 176 ? -27.920 7.536 25.602 1.00 98.25 176 TYR A N 1
ATOM 1391 C CA . TYR A 1 176 ? -27.675 6.415 24.692 1.00 98.25 176 TYR A CA 1
ATOM 1392 C C . TYR A 1 176 ? -27.627 6.866 23.230 1.00 98.25 176 TYR A C 1
ATOM 1394 O O . TYR A 1 176 ? -26.661 6.537 22.539 1.00 98.25 176 TYR A O 1
ATOM 1402 N N . SER A 1 177 ? -28.574 7.704 22.793 1.00 97.50 177 SER A N 1
ATOM 1403 C CA . SER A 1 177 ? -28.590 8.282 21.440 1.00 97.50 177 SER A CA 1
ATOM 1404 C C . SER A 1 177 ? -27.289 9.026 21.133 1.00 97.50 177 SER A C 1
ATOM 1406 O O . SER A 1 177 ? -26.606 8.733 20.151 1.00 97.50 177 SER A O 1
ATOM 1408 N N . LYS A 1 178 ? -26.868 9.933 22.025 1.00 98.00 178 LYS A N 1
ATOM 1409 C CA . LYS A 1 178 ? -25.635 10.715 21.849 1.00 98.00 178 LYS A CA 1
ATOM 1410 C C . LYS A 1 178 ? -24.388 9.833 21.766 1.00 98.00 178 LYS A C 1
ATOM 1412 O O . LYS A 1 178 ? -23.445 10.162 21.045 1.00 98.00 178 LYS A O 1
ATOM 1417 N N . ASN A 1 179 ? -24.329 8.750 22.537 1.00 97.75 179 ASN A N 1
ATOM 1418 C CA . ASN A 1 179 ? -23.183 7.843 22.517 1.00 97.75 179 ASN A CA 1
ATOM 1419 C C . ASN A 1 179 ? -23.198 6.913 21.295 1.00 97.75 179 ASN A C 1
ATOM 1421 O O . ASN A 1 179 ? -22.128 6.663 20.741 1.00 97.75 179 ASN A O 1
ATOM 1425 N N . SER A 1 180 ? -24.376 6.486 20.829 1.00 97.94 180 SER A N 1
ATOM 1426 C CA . SER A 1 180 ? -24.528 5.748 19.571 1.00 97.94 180 SER A CA 1
ATOM 1427 C C . SER A 1 180 ? -24.019 6.574 18.383 1.00 97.94 180 SER A C 1
ATOM 1429 O O . SER A 1 180 ? -23.150 6.117 17.644 1.00 97.94 180 SER A O 1
ATOM 1431 N N . GLU A 1 181 ? -24.422 7.845 18.273 1.00 97.62 181 GLU A N 1
ATOM 1432 C CA . GLU A 1 181 ? -23.943 8.750 17.215 1.00 97.62 181 GLU A CA 1
ATOM 1433 C C . GLU A 1 181 ? -22.423 8.965 17.247 1.00 97.62 181 GLU A C 1
ATOM 1435 O O . GLU A 1 181 ? -21.766 9.056 16.206 1.00 97.62 181 GLU A O 1
ATOM 1440 N N . LYS A 1 182 ? -21.833 9.059 18.445 1.00 97.62 182 LYS A N 1
ATOM 1441 C CA . LYS A 1 182 ? -20.373 9.144 18.588 1.00 97.62 182 LYS A CA 1
ATOM 1442 C C . LYS A 1 182 ? -19.697 7.869 18.095 1.00 97.62 182 LYS A C 1
ATOM 1444 O O . LYS A 1 182 ? -18.698 7.972 17.386 1.00 97.62 182 LYS A O 1
ATOM 1449 N N . LEU A 1 183 ? -20.217 6.694 18.459 1.00 96.75 183 LEU A N 1
ATOM 1450 C CA . LEU A 1 183 ? -19.673 5.426 17.980 1.00 96.75 183 LEU A CA 1
ATOM 1451 C C . LEU A 1 183 ? -19.841 5.277 16.470 1.00 96.75 183 LEU A C 1
ATOM 1453 O O . LEU A 1 183 ? -18.899 4.827 15.830 1.00 96.75 183 LEU A O 1
ATOM 1457 N N . GLN A 1 184 ? -20.951 5.732 15.885 1.00 97.44 184 GLN A N 1
ATOM 1458 C CA . GLN A 1 184 ? -21.129 5.728 14.433 1.00 97.44 184 GLN A CA 1
ATOM 1459 C C . GLN A 1 184 ? -20.030 6.538 13.734 1.00 97.44 184 GLN A C 1
ATOM 1461 O O . GLN A 1 184 ? -19.363 6.025 12.841 1.00 97.44 184 GLN A O 1
ATOM 1466 N N . LYS A 1 185 ? -19.729 7.752 14.218 1.00 95.62 185 LYS A N 1
ATOM 1467 C CA . LYS A 1 185 ? -18.620 8.567 13.682 1.00 95.62 185 LYS A CA 1
ATOM 1468 C C . LYS A 1 185 ? -17.262 7.869 13.799 1.00 95.62 185 LYS A C 1
ATOM 1470 O O . LYS A 1 185 ? -16.412 8.011 12.922 1.00 95.62 185 LYS A O 1
ATOM 1475 N N . VAL A 1 186 ? -17.036 7.129 14.887 1.00 93.88 186 VAL A N 1
ATOM 1476 C CA . VAL A 1 186 ? -15.820 6.321 15.068 1.00 93.88 186 VAL A CA 1
ATOM 1477 C C . VAL A 1 186 ? -15.794 5.153 14.080 1.00 93.88 186 VAL A C 1
ATOM 1479 O O . VAL A 1 186 ? -14.765 4.932 13.447 1.00 93.88 186 VAL A O 1
ATOM 1482 N N . ILE A 1 187 ? -16.910 4.443 13.899 1.00 94.06 187 ILE A N 1
ATOM 1483 C CA . ILE A 1 187 ? -17.048 3.346 12.932 1.00 94.06 187 ILE A CA 1
ATOM 1484 C C . ILE A 1 187 ? -16.766 3.852 11.521 1.00 94.06 187 ILE A C 1
ATOM 1486 O O . ILE A 1 187 ? -15.976 3.230 10.817 1.00 94.06 187 ILE A O 1
ATOM 1490 N N . ASP A 1 188 ? -17.341 4.981 11.115 1.00 91.31 188 ASP A N 1
ATOM 1491 C CA . ASP A 1 188 ? -17.140 5.553 9.780 1.00 91.31 188 ASP A CA 1
ATOM 1492 C C . ASP A 1 188 ? -15.666 5.888 9.535 1.00 91.31 188 ASP A C 1
ATOM 1494 O O . ASP A 1 188 ? -15.115 5.585 8.477 1.00 91.31 188 ASP A O 1
ATOM 1498 N N . LYS A 1 189 ? -14.997 6.443 10.552 1.00 88.75 189 LYS A N 1
ATOM 1499 C CA . LYS A 1 189 ? -13.574 6.783 10.485 1.00 88.75 189 LYS A CA 1
ATOM 1500 C C . LYS A 1 189 ? -12.664 5.551 10.454 1.00 88.75 189 LYS A C 1
ATOM 1502 O O . LYS A 1 189 ? -11.649 5.573 9.767 1.00 88.75 189 LYS A O 1
ATOM 1507 N N . LEU A 1 190 ? -12.988 4.503 11.213 1.00 88.12 190 LEU A N 1
ATOM 1508 C CA . LEU A 1 190 ? -12.139 3.313 11.355 1.00 88.12 190 LEU A CA 1
ATOM 1509 C C . LEU A 1 190 ? -12.428 2.228 10.317 1.00 88.12 190 LEU A C 1
ATOM 1511 O O . LEU A 1 190 ? -11.561 1.404 10.044 1.00 88.12 190 LEU A O 1
ATOM 1515 N N . THR A 1 191 ? -13.619 2.214 9.719 1.00 88.56 191 THR A N 1
ATOM 1516 C CA . THR A 1 191 ? -14.021 1.198 8.735 1.00 88.56 191 THR A CA 1
ATOM 1517 C C . THR A 1 191 ? -13.008 1.032 7.594 1.00 88.56 191 THR A C 1
ATOM 1519 O O . THR A 1 191 ? -12.691 -0.118 7.292 1.00 88.56 191 THR A O 1
ATOM 1522 N N . PRO A 1 192 ? -12.451 2.103 6.986 1.00 83.38 192 PRO A N 1
ATOM 1523 C CA . PRO A 1 192 ? -11.425 1.962 5.951 1.00 83.38 192 PRO A CA 1
ATOM 1524 C C . PRO A 1 192 ? -10.152 1.256 6.436 1.00 83.38 192 PRO A C 1
ATOM 1526 O O . PRO A 1 192 ? -9.498 0.588 5.649 1.00 83.38 192 PRO A O 1
ATOM 1529 N N . MET A 1 193 ? -9.818 1.376 7.725 1.00 80.50 193 MET A N 1
ATOM 1530 C CA . MET A 1 193 ? -8.606 0.800 8.325 1.00 80.50 193 MET A CA 1
ATOM 1531 C C . MET A 1 193 ? -8.806 -0.641 8.819 1.00 80.50 193 MET A C 1
ATOM 1533 O O . MET A 1 193 ? -7.837 -1.379 8.958 1.00 80.50 193 MET A O 1
ATOM 1537 N N . LEU A 1 194 ? -10.049 -1.030 9.132 1.00 83.81 194 LEU A N 1
ATOM 1538 C CA . LEU A 1 194 ? -10.373 -2.323 9.755 1.00 83.81 194 LEU A CA 1
ATOM 1539 C C . LEU A 1 194 ? -11.015 -3.345 8.802 1.00 83.81 194 LEU A C 1
ATOM 1541 O O . LEU A 1 194 ? -11.234 -4.484 9.204 1.00 83.81 194 LEU A O 1
ATOM 1545 N N . LYS A 1 195 ? -11.368 -2.945 7.573 1.00 74.44 195 LYS A N 1
ATOM 1546 C CA . LYS A 1 195 ? -11.926 -3.842 6.542 1.00 74.44 195 LYS A CA 1
ATOM 1547 C C . LYS A 1 195 ? -10.866 -4.565 5.696 1.00 74.44 195 LYS A C 1
ATOM 1549 O O . LYS A 1 195 ? -11.262 -5.401 4.887 1.00 74.44 195 LYS A O 1
ATOM 1554 N N . GLY A 1 196 ? -9.590 -4.206 5.851 1.00 58.22 196 GLY A N 1
ATOM 1555 C CA . GLY A 1 196 ? -8.444 -4.799 5.155 1.00 58.22 196 GLY A CA 1
ATOM 1556 C C . GLY A 1 196 ? -7.762 -5.876 5.976 1.00 58.22 196 GLY A C 1
ATOM 1557 O O . GLY A 1 196 ? -7.629 -5.668 7.207 1.00 58.22 196 GLY A O 1
#

InterPro domains:
  IPR007353 YetF, C-terminal domain [PF04239] (1-124)
  IPR012452 Protein of unknown function DUF1657 [PF07870] (148-192)
  IPR023090 UPF0702, alpha/beta domain superfamily [G3DSA:3.30.240.20] (1-64)
  IPR023090 UPF0702, alpha/beta domain superfamily [G3DSA:3.30.240.20] (80-138)

Organism: Cytobacillus firmus (NCBI:txid1399)

Solvent-accessible surface area (backbone atoms only — not comparable to full-atom values): 11268 Å² total; per-residue (Å²): 134,74,76,59,47,59,41,27,52,89,49,36,77,34,64,71,46,28,56,72,74,70,46,52,73,67,56,51,52,51,50,35,42,79,68,80,37,87,53,70,86,49,33,28,34,27,36,35,38,76,87,72,49,67,48,76,39,57,31,80,91,72,45,84,87,48,60,69,81,71,71,51,89,73,80,89,76,53,82,62,28,59,32,29,50,75,34,41,76,35,64,66,38,27,47,73,70,75,46,50,70,70,56,52,52,54,59,30,53,77,67,75,47,58,61,76,49,28,39,36,26,33,32,41,69,87,68,50,78,47,76,43,51,72,53,83,85,63,81,72,79,78,89,54,64,46,55,49,50,53,51,48,55,50,47,56,29,52,51,25,51,51,50,28,75,71,48,88,50,67,71,56,28,55,52,26,49,57,50,24,55,52,42,48,57,48,48,67,68,42,45,80,72,29,76,108

pLDDT: mean 92.84, std 7.39, range [49.41, 98.5]

Foldseek 3Di:
DDDWFWQAAQLDGPVVSCVVVVHDPVNVCVLCVVVVHNDSNQFHTWIQDPVRHIDTDGDPVPDDDDCVNVVHDDDDWDDKQWQAAQLDGDQVSCVVLVHGPVVVVVLCVVQVHHSNQFHTWIQIRVRDIDTDGPDPVRDGDDDCPLVVVLVVLVVLLVVLVVQLVVDPDPVSVVVSVVVSVVSVVVSVNCVVVSVD